Protein AF-A0A6I6CBQ5-F1 (afdb_monomer_lite)

Structure (mmCIF, N/CA/C/O backbone):
data_AF-A0A6I6CBQ5-F1
#
_entry.id   AF-A0A6I6CBQ5-F1
#
loop_
_atom_site.group_PDB
_atom_site.id
_atom_site.type_symbol
_atom_site.label_atom_id
_atom_site.label_alt_id
_atom_site.label_comp_id
_atom_site.label_asym_id
_atom_site.label_entity_id
_atom_site.label_seq_id
_atom_site.pdbx_PDB_ins_code
_atom_site.Cartn_x
_atom_site.Cartn_y
_atom_site.Cartn_z
_atom_site.occupancy
_atom_site.B_iso_or_equiv
_atom_site.auth_seq_id
_atom_site.auth_comp_id
_atom_site.auth_asym_id
_atom_site.auth_atom_id
_atom_site.pdbx_PDB_model_num
ATOM 1 N N . MET A 1 1 ? -14.931 7.385 -16.892 1.00 77.00 1 MET A N 1
ATOM 2 C CA . MET A 1 1 ? -13.743 6.821 -17.567 1.00 77.00 1 MET A CA 1
ATOM 3 C C . MET A 1 1 ? -12.647 6.549 -16.538 1.00 77.00 1 MET A C 1
ATOM 5 O O . MET A 1 1 ? -12.157 5.438 -16.445 1.00 77.00 1 MET A O 1
ATOM 9 N N . GLU A 1 2 ? -12.369 7.528 -15.683 1.00 88.38 2 GLU A N 1
ATOM 10 C CA . GLU A 1 2 ? -11.412 7.548 -14.569 1.00 88.38 2 GLU A CA 1
ATOM 11 C C . GLU A 1 2 ? -11.604 6.359 -13.620 1.00 88.38 2 GLU A C 1
ATOM 13 O O . GLU A 1 2 ? -10.679 5.587 -13.396 1.00 88.38 2 GLU A O 1
ATOM 18 N N . LYS A 1 3 ? -12.841 6.156 -13.140 1.00 90.94 3 LYS A N 1
ATOM 19 C CA . LYS A 1 3 ? -13.200 5.019 -12.278 1.00 90.94 3 LYS A CA 1
ATOM 20 C C . LYS A 1 3 ? -12.904 3.671 -12.935 1.00 90.94 3 LYS A C 1
ATOM 22 O O . LYS A 1 3 ? -12.464 2.753 -12.264 1.00 90.94 3 LYS A O 1
ATOM 27 N N . GLU A 1 4 ? -13.198 3.526 -14.223 1.00 93.94 4 GLU A N 1
ATOM 28 C CA . GLU A 1 4 ? -13.020 2.248 -14.917 1.00 93.94 4 GLU A CA 1
ATOM 29 C C . GLU A 1 4 ? -11.536 1.908 -15.062 1.00 93.94 4 GLU A C 1
ATOM 31 O O . GLU A 1 4 ? -11.130 0.793 -14.757 1.00 93.94 4 GLU A O 1
ATOM 36 N N . VAL A 1 5 ? -10.733 2.889 -15.476 1.00 94.25 5 VAL A N 1
ATOM 37 C CA . VAL A 1 5 ? -9.287 2.736 -15.661 1.00 94.25 5 VAL A CA 1
ATOM 38 C C . VAL A 1 5 ? -8.594 2.476 -14.323 1.00 94.25 5 VAL A C 1
ATOM 40 O O . VAL A 1 5 ? -7.802 1.547 -14.214 1.00 94.25 5 VAL A O 1
ATOM 43 N N . TRP A 1 6 ? -8.961 3.223 -13.276 1.00 94.81 6 TRP A N 1
ATOM 44 C CA . TRP A 1 6 ? -8.468 2.971 -11.923 1.00 94.81 6 TRP A CA 1
ATOM 45 C C . TRP A 1 6 ? -8.860 1.581 -11.412 1.00 94.81 6 TRP A C 1
ATOM 47 O O . TRP A 1 6 ? -8.022 0.858 -10.888 1.00 94.81 6 TRP A O 1
ATOM 57 N N . ASN A 1 7 ? -10.113 1.164 -11.615 1.00 95.44 7 ASN A N 1
ATOM 58 C CA . ASN A 1 7 ? -10.574 -0.156 -11.188 1.00 95.44 7 ASN A CA 1
ATOM 59 C C . ASN A 1 7 ? -9.868 -1.298 -11.934 1.00 95.44 7 ASN A C 1
ATOM 61 O O . ASN A 1 7 ? -9.643 -2.351 -11.341 1.00 95.44 7 ASN A O 1
ATOM 65 N N . LYS A 1 8 ? -9.527 -1.113 -13.215 1.00 96.62 8 LYS A N 1
ATOM 66 C CA . LYS A 1 8 ? -8.722 -2.076 -13.980 1.00 96.62 8 LYS A CA 1
ATOM 67 C C . LYS A 1 8 ? -7.322 -2.206 -13.386 1.00 96.62 8 LYS A C 1
ATOM 69 O O . LYS A 1 8 ? -6.916 -3.319 -13.071 1.00 96.62 8 LYS A O 1
ATOM 74 N N . LEU A 1 9 ? -6.652 -1.079 -13.130 1.00 96.50 9 LEU A N 1
ATOM 75 C CA . LEU A 1 9 ? -5.341 -1.062 -12.477 1.00 96.50 9 LEU A CA 1
ATOM 76 C C . LEU A 1 9 ? -5.382 -1.683 -11.070 1.00 96.50 9 LEU A C 1
ATOM 78 O O . LEU A 1 9 ? -4.506 -2.458 -10.698 1.00 96.50 9 LEU A O 1
ATOM 82 N N . LEU A 1 10 ? -6.419 -1.392 -10.286 1.00 97.00 10 LEU A N 1
ATOM 83 C CA . LEU A 1 10 ? -6.629 -1.999 -8.973 1.00 97.00 10 LEU A CA 1
ATOM 84 C C . LEU A 1 10 ? -6.846 -3.518 -9.069 1.00 97.00 10 LEU A C 1
ATOM 86 O O . LEU A 1 10 ? -6.340 -4.271 -8.237 1.00 97.00 10 LEU A O 1
ATOM 90 N N . LYS A 1 11 ? -7.601 -3.991 -10.067 1.00 96.44 11 LYS A N 1
ATOM 91 C CA . LYS A 1 11 ? -7.838 -5.424 -10.275 1.00 96.44 11 LYS A CA 1
ATOM 92 C C . LYS A 1 11 ? -6.534 -6.150 -10.599 1.00 96.44 11 LYS A C 1
ATOM 94 O O . LYS A 1 11 ? -6.225 -7.125 -9.920 1.00 96.44 11 LYS A O 1
ATOM 99 N N . SER A 1 12 ? -5.757 -5.645 -11.554 1.00 95.25 12 SER A N 1
ATOM 100 C CA . SER A 1 12 ? -4.467 -6.240 -11.916 1.00 95.25 12 SER A CA 1
ATOM 101 C C . SER A 1 12 ? -3.440 -6.137 -10.780 1.00 95.25 12 SER A C 1
ATOM 103 O O . SER A 1 12 ? -2.692 -7.083 -10.550 1.00 95.25 12 SER A O 1
ATOM 105 N N . SER A 1 13 ? -3.473 -5.065 -9.975 1.00 95.69 13 SER A N 1
ATOM 106 C CA . SER A 1 13 ? -2.671 -4.956 -8.740 1.00 95.69 13 SER A CA 1
ATOM 107 C C . SER A 1 13 ? -2.981 -6.090 -7.758 1.00 95.69 13 SER A C 1
ATOM 109 O O . SER A 1 13 ? -2.078 -6.747 -7.243 1.00 95.69 13 SER A O 1
ATOM 111 N N . ASN A 1 14 ? -4.267 -6.355 -7.513 1.00 94.06 14 ASN A N 1
ATOM 112 C CA . ASN A 1 14 ? -4.697 -7.428 -6.618 1.00 94.06 14 ASN A CA 1
ATOM 113 C C . ASN A 1 14 ? -4.337 -8.820 -7.158 1.00 94.06 14 ASN A C 1
ATOM 115 O O . ASN A 1 14 ? -4.020 -9.717 -6.375 1.00 94.06 14 ASN A O 1
ATOM 119 N N . GLU A 1 15 ? -4.408 -9.016 -8.475 1.00 92.06 15 GLU A N 1
ATOM 120 C CA . GLU A 1 15 ? -4.001 -10.265 -9.125 1.00 92.06 15 GLU A CA 1
ATOM 121 C C . GLU A 1 15 ? -2.490 -10.489 -8.995 1.00 92.06 15 GLU A C 1
ATOM 123 O O . GLU A 1 15 ? -2.085 -11.581 -8.596 1.00 92.06 15 GLU A O 1
ATOM 128 N N . LEU A 1 16 ? -1.671 -9.448 -9.194 1.00 90.88 16 LEU A N 1
ATOM 129 C CA . LEU A 1 16 ? -0.220 -9.483 -8.971 1.00 90.88 16 LEU A CA 1
ATOM 130 C C . LEU A 1 16 ? 0.136 -9.891 -7.549 1.00 90.88 16 LEU A C 1
ATOM 132 O O . LEU A 1 16 ? 0.974 -10.766 -7.348 1.00 90.88 16 LEU A O 1
ATOM 136 N N . ILE A 1 17 ? -0.540 -9.321 -6.557 1.00 91.12 17 ILE A N 1
ATOM 137 C CA . ILE A 1 17 ? -0.260 -9.626 -5.152 1.00 91.12 17 ILE A CA 1
ATOM 138 C C . ILE A 1 17 ? -0.621 -11.065 -4.800 1.00 91.12 17 ILE A C 1
ATOM 140 O O . ILE A 1 17 ? 0.106 -11.707 -4.046 1.00 91.12 17 ILE A O 1
ATOM 144 N N . LYS A 1 18 ? -1.733 -11.587 -5.320 1.00 85.94 18 LYS A N 1
ATOM 145 C CA . LYS A 1 18 ? -2.201 -12.940 -4.985 1.00 85.94 18 LYS A CA 1
ATOM 146 C C . LYS A 1 18 ? -1.422 -14.022 -5.723 1.00 85.94 18 LYS A C 1
ATOM 148 O O . LYS A 1 18 ? -1.068 -15.027 -5.113 1.00 85.94 18 LYS A O 1
ATOM 153 N N . ASN A 1 19 ? -1.125 -13.791 -6.999 1.00 82.00 19 ASN A N 1
ATOM 154 C CA . ASN A 1 19 ? -0.580 -14.790 -7.916 1.00 82.00 19 ASN A CA 1
ATOM 155 C C . ASN A 1 19 ? 0.915 -14.592 -8.182 1.00 82.00 19 ASN A C 1
ATOM 157 O O . ASN A 1 19 ? 1.417 -15.002 -9.227 1.00 82.00 19 ASN A O 1
ATOM 161 N N . PHE A 1 20 ? 1.640 -13.965 -7.252 1.00 74.38 20 PHE A N 1
ATOM 162 C CA . PHE A 1 20 ? 3.094 -13.883 -7.324 1.00 74.38 20 PHE A CA 1
ATOM 163 C C . PHE A 1 20 ? 3.721 -15.265 -7.079 1.00 74.38 20 PHE A C 1
ATOM 165 O O . PHE A 1 20 ? 4.198 -15.589 -5.987 1.00 74.38 20 PHE A O 1
ATOM 172 N N . ASP A 1 21 ? 3.674 -16.107 -8.108 1.00 69.44 21 ASP A N 1
ATOM 173 C CA . ASP A 1 21 ? 4.446 -17.331 -8.222 1.00 69.44 21 ASP A CA 1
ATOM 174 C C . ASP A 1 21 ? 5.092 -17.424 -9.608 1.00 69.44 21 ASP A C 1
ATOM 176 O O . ASP A 1 21 ? 4.549 -16.951 -10.610 1.00 69.44 21 ASP A O 1
ATOM 180 N N . LYS A 1 22 ? 6.290 -18.015 -9.668 1.00 60.06 22 LYS A N 1
ATOM 181 C CA . LYS A 1 22 ? 7.194 -17.890 -10.827 1.00 60.06 22 LYS A CA 1
ATOM 182 C C . LYS A 1 22 ? 6.605 -18.455 -12.131 1.00 60.06 22 LYS A C 1
ATOM 184 O O . LYS A 1 22 ? 7.056 -18.063 -13.200 1.00 60.06 22 LYS A O 1
ATOM 189 N N . SER A 1 23 ? 5.610 -19.344 -12.066 1.00 63.41 23 SER A N 1
ATOM 190 C CA . SER A 1 23 ? 5.003 -19.988 -13.241 1.00 63.41 23 SER A CA 1
ATOM 191 C C . SER A 1 23 ? 4.019 -19.108 -14.019 1.00 63.41 23 SER A C 1
ATOM 193 O O . SER A 1 23 ? 3.885 -19.296 -15.224 1.00 63.41 23 SER A O 1
ATOM 195 N N . GLU A 1 24 ? 3.344 -18.153 -13.369 1.00 62.78 24 GLU A N 1
ATOM 196 C CA . GLU A 1 24 ? 2.362 -17.251 -14.011 1.00 62.78 24 GLU A CA 1
ATOM 197 C C . GLU A 1 24 ? 2.787 -15.776 -13.980 1.00 62.78 24 GLU A C 1
ATOM 199 O O . GLU A 1 24 ? 2.118 -14.918 -14.561 1.00 62.78 24 GLU A O 1
ATOM 204 N N . LEU A 1 25 ? 3.935 -15.491 -13.357 1.00 69.94 25 LEU A N 1
ATOM 205 C CA . LEU A 1 25 ? 4.451 -14.147 -13.121 1.00 69.94 25 LEU A CA 1
ATOM 206 C C . LEU A 1 25 ? 4.469 -13.282 -14.386 1.00 69.94 25 LEU A C 1
ATOM 208 O O . LEU A 1 25 ? 4.038 -12.138 -14.337 1.00 69.94 25 LEU A O 1
ATOM 212 N N . ILE A 1 26 ? 4.899 -13.831 -15.526 1.00 74.31 26 ILE A N 1
ATOM 213 C CA . ILE A 1 26 ? 5.011 -13.078 -16.787 1.00 74.31 26 ILE A CA 1
ATOM 214 C C . ILE A 1 26 ? 3.652 -12.516 -17.223 1.00 74.31 26 ILE A C 1
ATOM 216 O O . ILE A 1 26 ? 3.562 -11.347 -17.587 1.00 74.31 26 ILE A O 1
ATOM 220 N N . ASN A 1 27 ? 2.589 -13.324 -17.167 1.00 79.62 27 ASN A N 1
ATOM 221 C CA . ASN A 1 27 ? 1.263 -12.895 -17.616 1.00 79.62 27 ASN A CA 1
ATOM 222 C C . ASN A 1 27 ? 0.654 -11.874 -16.655 1.00 79.62 27 ASN A C 1
ATOM 224 O O . ASN A 1 27 ? 0.085 -10.879 -17.095 1.00 79.62 27 ASN A O 1
ATOM 228 N N . VAL A 1 28 ? 0.806 -12.101 -15.351 1.00 82.06 28 VAL A N 1
ATOM 229 C CA . VAL A 1 28 ? 0.248 -11.220 -14.321 1.00 82.06 28 VAL A CA 1
ATOM 230 C C . VAL A 1 28 ? 0.977 -9.870 -14.289 1.00 82.06 28 VAL A C 1
ATOM 232 O O . VAL A 1 28 ? 0.347 -8.820 -14.188 1.00 82.06 28 VAL A O 1
ATOM 235 N N . VAL A 1 29 ? 2.302 -9.880 -14.446 1.00 82.00 29 VAL A N 1
ATOM 236 C CA . VAL A 1 29 ? 3.122 -8.666 -14.564 1.00 82.00 29 VAL A CA 1
ATOM 237 C C . VAL A 1 29 ? 2.800 -7.906 -15.848 1.00 82.00 29 VAL A C 1
ATOM 239 O O . VAL A 1 29 ? 2.701 -6.681 -15.821 1.00 82.00 29 VAL A O 1
ATOM 242 N N . LYS A 1 30 ? 2.585 -8.616 -16.962 1.00 85.62 30 LYS A N 1
ATOM 243 C CA . LYS A 1 30 ? 2.178 -8.006 -18.230 1.00 85.62 30 LYS A CA 1
ATOM 244 C C . LYS A 1 30 ? 0.814 -7.320 -18.131 1.00 85.62 30 LYS A C 1
ATOM 246 O O . LYS A 1 30 ? 0.685 -6.180 -18.559 1.00 85.62 30 LYS A O 1
ATOM 251 N N . ASP A 1 31 ? -0.190 -7.969 -17.544 1.00 90.38 31 ASP A N 1
ATOM 252 C CA . ASP A 1 31 ? -1.509 -7.344 -17.382 1.00 90.38 31 ASP A CA 1
ATOM 253 C C . ASP A 1 31 ? -1.437 -6.120 -16.454 1.00 90.38 31 ASP A C 1
ATOM 255 O O . ASP A 1 31 ? -2.028 -5.073 -16.729 1.00 90.38 31 ASP A O 1
ATOM 259 N N . PHE A 1 32 ? -0.656 -6.193 -15.372 1.00 92.44 32 PHE A N 1
ATOM 260 C CA . PHE A 1 32 ? -0.422 -5.028 -14.520 1.00 92.44 32 PHE A CA 1
ATOM 261 C C . PHE A 1 32 ? 0.240 -3.873 -15.286 1.00 92.44 32 PHE A C 1
ATOM 263 O O . PHE A 1 32 ? -0.238 -2.740 -15.201 1.00 92.44 32 PHE A O 1
ATOM 270 N N . SER A 1 33 ? 1.289 -4.146 -16.067 1.00 88.62 33 SER A N 1
ATOM 271 C CA . SER A 1 33 ? 2.024 -3.112 -16.801 1.00 88.62 33 SER A CA 1
ATOM 272 C C . SER A 1 33 ? 1.191 -2.458 -17.908 1.00 88.62 33 SER A C 1
ATOM 274 O O . SER A 1 33 ? 1.192 -1.232 -18.023 1.00 88.62 33 SER A O 1
ATOM 276 N N . GLU A 1 34 ? 0.403 -3.230 -18.660 1.00 91.75 34 GLU A N 1
ATOM 277 C CA . GLU A 1 34 ? -0.513 -2.703 -19.681 1.00 91.75 34 GLU A CA 1
ATOM 278 C C . GLU A 1 34 ? -1.591 -1.799 -19.059 1.00 91.75 34 GLU A C 1
ATOM 280 O O . GLU A 1 34 ? -1.864 -0.699 -19.554 1.00 91.75 34 GLU A O 1
ATOM 285 N N . ASN A 1 35 ? -2.166 -2.212 -17.924 1.00 95.50 35 ASN A N 1
ATOM 286 C CA . ASN A 1 35 ? -3.142 -1.399 -17.199 1.00 95.50 35 ASN A CA 1
ATOM 287 C C . ASN A 1 35 ? -2.516 -0.134 -16.588 1.00 95.50 35 ASN A C 1
ATOM 289 O O . ASN A 1 35 ? -3.179 0.903 -16.531 1.00 95.50 35 ASN A O 1
ATOM 293 N N . LEU A 1 36 ? -1.250 -0.191 -16.163 1.00 93.94 36 LEU A N 1
ATOM 294 C CA . LEU A 1 36 ? -0.511 0.957 -15.638 1.00 93.94 36 LEU A CA 1
ATOM 295 C C . LEU A 1 36 ? -0.234 2.003 -16.728 1.00 93.94 36 LEU A C 1
ATOM 297 O O . LEU A 1 36 ? -0.459 3.195 -16.513 1.00 93.94 36 LEU A O 1
ATOM 301 N N . VAL A 1 37 ? 0.181 1.559 -17.917 1.00 91.69 37 VAL A N 1
ATOM 302 C CA . VAL A 1 37 ? 0.355 2.431 -19.088 1.00 91.69 37 VAL A CA 1
ATOM 303 C C . VAL A 1 37 ? -0.973 3.076 -19.480 1.00 91.69 37 VAL A C 1
ATOM 305 O O . VAL A 1 37 ? -1.055 4.299 -19.597 1.00 91.69 37 VAL A O 1
ATOM 308 N N . SER A 1 38 ? -2.042 2.279 -19.588 1.00 93.12 38 SER A N 1
ATOM 309 C CA . SER A 1 38 ? -3.376 2.803 -19.899 1.00 93.12 38 SER A CA 1
ATOM 310 C C . SER A 1 38 ? -3.858 3.814 -18.852 1.00 93.12 38 SER A C 1
ATOM 312 O O . SER A 1 38 ? -4.475 4.827 -19.193 1.00 93.12 38 SER A O 1
ATOM 314 N N . PHE A 1 39 ? -3.550 3.575 -17.575 1.00 95.06 39 PHE A N 1
ATOM 315 C CA . PHE A 1 39 ? -3.808 4.528 -16.505 1.00 95.06 39 PHE A CA 1
ATOM 316 C C . PHE A 1 39 ? -3.088 5.859 -16.724 1.00 95.06 39 PHE A C 1
ATOM 318 O O . PHE A 1 39 ? -3.756 6.894 -16.703 1.00 95.06 39 PHE A O 1
ATOM 325 N N . SER A 1 40 ? -1.778 5.842 -16.973 1.00 93.06 40 SER A N 1
ATOM 326 C CA . SER A 1 40 ? -0.982 7.061 -17.165 1.00 93.06 40 SER A CA 1
ATOM 327 C C . SER A 1 40 ? -1.468 7.886 -18.358 1.00 93.06 40 SER A C 1
ATOM 329 O O . SER A 1 40 ? -1.721 9.083 -18.216 1.00 93.06 40 SER A O 1
ATOM 331 N N . GLU A 1 41 ? -1.750 7.250 -19.499 1.00 92.12 41 GLU A N 1
ATOM 332 C CA . GLU A 1 41 ? -2.291 7.940 -20.679 1.00 92.12 41 GLU A CA 1
ATOM 333 C C . GLU A 1 41 ? -3.612 8.658 -20.371 1.00 92.12 41 GLU A C 1
ATOM 335 O O . GLU A 1 41 ? -3.822 9.818 -20.734 1.00 92.12 41 GLU A O 1
ATOM 340 N N . LYS A 1 42 ? -4.531 7.979 -19.676 1.00 92.94 42 LYS A N 1
ATOM 341 C CA . LYS A 1 42 ? -5.838 8.553 -19.326 1.00 92.94 42 LYS A CA 1
ATOM 342 C C . LYS A 1 42 ? -5.723 9.617 -18.244 1.00 92.94 42 LYS A C 1
ATOM 344 O O . LYS A 1 42 ? -6.459 10.604 -18.297 1.00 92.94 42 LYS A O 1
ATOM 349 N N . TYR A 1 43 ? -4.818 9.434 -17.289 1.00 92.44 43 TYR A N 1
ATOM 350 C CA . TYR A 1 43 ? -4.523 10.418 -16.259 1.00 92.44 43 TYR A CA 1
ATOM 351 C C . TYR A 1 43 ? -3.965 11.705 -16.870 1.00 92.44 43 TYR A C 1
ATOM 353 O O . TYR A 1 43 ? -4.478 12.785 -16.573 1.00 92.44 43 TYR A O 1
ATOM 361 N N . ALA A 1 44 ? -3.002 11.604 -17.790 1.00 90.69 44 ALA A N 1
ATOM 362 C CA . ALA A 1 44 ? -2.421 12.746 -18.492 1.00 90.69 44 ALA A CA 1
ATOM 363 C C . ALA A 1 44 ? -3.470 13.565 -19.268 1.00 90.69 44 ALA A C 1
ATOM 365 O O . ALA A 1 44 ? -3.404 14.793 -19.280 1.00 90.69 44 ALA A O 1
ATOM 366 N N . LEU A 1 45 ? -4.476 12.904 -19.852 1.00 92.19 45 LEU A N 1
ATOM 367 C CA . LEU A 1 45 ? -5.556 13.562 -20.595 1.00 92.19 45 LEU A CA 1
ATOM 368 C C . LEU A 1 45 ? -6.589 14.280 -19.707 1.00 92.19 45 LEU A C 1
ATOM 370 O O . LEU A 1 45 ? -7.256 15.196 -20.185 1.00 92.19 45 LEU A O 1
ATOM 374 N N . ASN A 1 46 ? -6.773 13.868 -18.444 1.00 91.81 46 ASN A N 1
ATOM 375 C CA . ASN A 1 46 ? -7.799 14.440 -17.561 1.00 91.81 46 ASN A CA 1
ATOM 376 C C . ASN A 1 46 ? -7.432 14.383 -16.064 1.00 91.81 46 ASN A C 1
ATOM 378 O O . ASN A 1 46 ? -8.150 13.788 -15.250 1.00 91.81 46 ASN A O 1
ATOM 382 N N . ARG A 1 47 ? -6.331 15.036 -15.678 1.00 91.75 47 ARG A N 1
ATOM 383 C CA . ARG A 1 47 ? -5.854 15.062 -14.281 1.00 91.75 47 ARG A CA 1
ATOM 384 C C . ARG A 1 47 ? -6.912 15.569 -13.297 1.00 91.75 47 ARG A C 1
ATOM 386 O O . ARG A 1 47 ? -7.138 14.950 -12.259 1.00 91.75 47 ARG A O 1
ATOM 393 N N . ASP A 1 48 ? -7.629 16.636 -13.649 1.00 91.62 48 ASP A N 1
ATOM 394 C CA . ASP A 1 48 ? -8.685 17.219 -12.808 1.00 91.62 48 ASP A CA 1
ATOM 395 C C . ASP A 1 48 ? -9.837 16.243 -12.542 1.00 91.62 48 ASP A C 1
ATOM 397 O O . ASP A 1 48 ? -10.370 16.180 -11.428 1.00 91.62 48 ASP A O 1
ATOM 401 N N . GLY A 1 49 ? -10.232 15.470 -13.558 1.00 92.44 49 GLY A N 1
ATOM 402 C CA . GLY A 1 49 ? -11.233 14.416 -13.415 1.00 92.44 49 GLY A CA 1
ATOM 403 C C . GLY A 1 49 ? -10.788 13.338 -12.431 1.00 92.44 49 GLY A C 1
ATOM 404 O O . GLY A 1 49 ? -11.566 12.948 -11.554 1.00 92.44 49 GLY A O 1
ATOM 405 N N . PHE A 1 50 ? -9.525 12.914 -12.518 1.00 92.00 50 PHE A N 1
ATOM 406 C CA . PHE A 1 50 ? -8.941 11.955 -11.581 1.00 92.00 50 PHE A CA 1
ATOM 407 C C . PHE A 1 50 ? -8.878 12.509 -10.157 1.00 92.00 50 PHE A C 1
ATOM 409 O O . PHE A 1 50 ? -9.362 11.847 -9.242 1.00 92.00 50 PHE A O 1
ATOM 416 N N . TYR A 1 51 ? -8.398 13.737 -9.946 1.00 91.12 51 TYR A N 1
ATOM 417 C CA . TYR A 1 51 ? -8.373 14.334 -8.607 1.00 91.12 51 TYR A CA 1
ATOM 418 C C . TYR A 1 51 ? -9.770 14.440 -7.987 1.00 91.12 51 TYR A C 1
ATOM 420 O O . TYR A 1 51 ? -9.950 14.118 -6.811 1.00 91.12 51 TYR A O 1
ATOM 428 N N . LYS A 1 52 ? -10.791 14.814 -8.770 1.00 94.38 52 LYS A N 1
ATOM 429 C CA . LYS A 1 52 ? -12.189 14.828 -8.302 1.00 94.38 52 LYS A CA 1
ATOM 430 C C . LYS A 1 52 ? -12.678 13.432 -7.922 1.00 94.38 52 LYS A C 1
ATOM 432 O O . LYS A 1 52 ? -13.301 13.268 -6.871 1.00 94.38 52 LYS A O 1
ATOM 437 N N . TYR A 1 53 ? -12.404 12.433 -8.759 1.00 94.19 53 TYR A N 1
ATOM 438 C CA . TYR A 1 53 ? -12.759 11.042 -8.486 1.00 94.19 53 TYR A CA 1
ATOM 439 C C . TYR A 1 53 ? -12.095 10.530 -7.198 1.00 94.19 53 TYR A C 1
ATOM 441 O O . TYR A 1 53 ? -12.763 9.923 -6.359 1.00 94.19 53 TYR A O 1
ATOM 449 N N . ILE A 1 54 ? -10.817 10.834 -7.000 1.00 93.25 54 ILE A N 1
ATOM 450 C CA . ILE A 1 54 ? -10.015 10.352 -5.874 1.00 93.25 54 ILE A CA 1
ATOM 451 C C . ILE A 1 54 ? -10.376 11.055 -4.580 1.00 93.25 54 ILE A C 1
ATOM 453 O O . ILE A 1 54 ? -10.590 10.386 -3.575 1.00 93.25 54 ILE A O 1
ATOM 457 N N . ASN A 1 55 ? -10.582 12.370 -4.614 1.00 93.94 55 ASN A N 1
ATOM 458 C CA . ASN A 1 55 ? -11.108 13.109 -3.471 1.00 93.94 55 ASN A CA 1
ATOM 459 C C . ASN A 1 55 ? -12.468 12.563 -3.014 1.00 93.94 55 ASN A C 1
ATOM 461 O O . ASN A 1 55 ? -12.737 12.456 -1.819 1.00 93.94 55 ASN A O 1
ATOM 465 N N . LYS A 1 56 ? -13.326 12.161 -3.959 1.00 94.19 56 LYS A N 1
ATOM 466 C CA . LYS A 1 56 ? -14.609 11.535 -3.627 1.00 94.19 56 LYS A CA 1
ATOM 467 C C . LYS A 1 56 ? -14.444 10.118 -3.062 1.00 94.19 56 LYS A C 1
ATOM 469 O O . LYS A 1 56 ? -15.181 9.752 -2.152 1.00 94.19 56 LYS A O 1
ATOM 474 N N . THR A 1 57 ? -13.525 9.326 -3.612 1.00 94.50 57 THR A N 1
ATOM 475 C CA . THR A 1 57 ? -13.416 7.883 -3.333 1.00 94.50 57 THR A CA 1
ATOM 476 C C . THR A 1 57 ? -12.554 7.574 -2.113 1.00 94.50 57 THR A C 1
ATOM 478 O O . THR A 1 57 ? -12.929 6.709 -1.330 1.00 94.50 57 THR A O 1
ATOM 481 N N . TYR A 1 58 ? -11.450 8.300 -1.932 1.00 95.62 58 TYR A N 1
ATOM 482 C CA . TYR A 1 58 ? -10.407 8.069 -0.927 1.00 95.62 58 TYR A CA 1
ATOM 483 C C . TYR A 1 58 ? -10.253 9.270 0.015 1.00 95.62 58 TYR A C 1
ATOM 485 O O . TYR A 1 58 ? -9.157 9.606 0.446 1.00 95.62 58 TYR A O 1
ATOM 493 N N . LYS A 1 59 ? -11.359 9.953 0.344 1.00 93.06 59 LYS A N 1
ATOM 494 C CA . LYS A 1 59 ? -11.350 11.208 1.122 1.00 93.06 59 LYS A CA 1
ATOM 495 C C . LYS A 1 59 ? -10.543 11.123 2.427 1.00 93.06 59 LYS A C 1
ATOM 497 O O . LYS A 1 59 ? -9.899 12.094 2.807 1.00 93.06 59 LYS A O 1
ATOM 502 N N . LYS A 1 60 ? -10.613 9.982 3.123 1.00 93.19 60 LYS A N 1
ATOM 503 C CA . LYS A 1 60 ? -9.957 9.755 4.423 1.00 93.19 60 LYS A CA 1
ATOM 504 C C . LYS A 1 60 ? -8.445 9.528 4.314 1.00 93.19 60 LYS A C 1
ATOM 506 O O . LYS A 1 60 ? -7.751 9.685 5.301 1.00 93.19 60 LYS A O 1
ATOM 511 N N . THR A 1 61 ? -7.957 9.176 3.130 1.00 94.69 61 THR A N 1
ATOM 512 C CA . THR A 1 61 ? -6.553 8.855 2.828 1.00 94.69 61 THR A CA 1
ATOM 513 C C . THR A 1 61 ? -6.084 9.637 1.596 1.00 94.69 61 THR A C 1
ATOM 515 O O . THR A 1 61 ? -5.291 9.158 0.785 1.00 94.69 61 THR A O 1
ATOM 518 N N . LEU A 1 62 ? -6.622 10.851 1.408 1.00 94.62 62 LEU A N 1
ATOM 519 C CA . LEU A 1 62 ? -6.504 11.609 0.160 1.00 94.62 62 LEU A CA 1
ATOM 520 C C . LEU A 1 62 ? -5.050 11.912 -0.205 1.00 94.62 62 LEU A C 1
ATOM 522 O O . LEU A 1 62 ? -4.671 11.781 -1.367 1.00 94.62 62 LEU A O 1
ATOM 526 N N . LEU A 1 63 ? -4.240 12.310 0.777 1.00 94.44 63 LEU A N 1
ATOM 527 C CA . LEU A 1 63 ? -2.835 12.637 0.550 1.00 94.44 63 LEU A CA 1
ATOM 528 C C . LEU A 1 63 ? -2.072 11.413 0.028 1.00 94.44 63 LEU A C 1
ATOM 530 O O . LEU A 1 63 ? -1.354 11.502 -0.966 1.00 94.44 63 LEU A O 1
ATOM 534 N N . GLN A 1 64 ? -2.286 10.256 0.654 1.00 96.69 64 GLN A N 1
ATOM 535 C CA . GLN A 1 64 ? -1.672 8.999 0.245 1.00 96.69 64 GLN A CA 1
ATOM 536 C C . GLN A 1 64 ? -2.182 8.555 -1.131 1.00 96.69 64 GLN A C 1
ATOM 538 O O . GLN A 1 64 ? -1.389 8.131 -1.966 1.00 96.69 64 GLN A O 1
ATOM 543 N N . ALA A 1 65 ? -3.477 8.721 -1.413 1.00 96.44 65 ALA A N 1
ATOM 544 C CA . ALA A 1 65 ? -4.052 8.402 -2.717 1.00 96.44 65 ALA A CA 1
ATOM 545 C C . ALA A 1 65 ? -3.461 9.263 -3.849 1.00 96.44 65 ALA A C 1
ATOM 547 O O . ALA A 1 65 ? -3.147 8.746 -4.920 1.00 96.44 65 ALA A O 1
ATOM 548 N N . ILE A 1 66 ? -3.254 10.561 -3.606 1.00 94.69 66 ILE A N 1
ATOM 549 C CA . ILE A 1 66 ? -2.595 11.466 -4.560 1.00 94.69 66 ILE A CA 1
ATOM 550 C C . ILE A 1 66 ? -1.140 11.048 -4.794 1.00 94.69 66 ILE A C 1
ATOM 552 O O . ILE A 1 66 ? -0.691 11.033 -5.945 1.00 94.69 66 ILE A O 1
ATOM 556 N N . ASN A 1 67 ? -0.418 10.679 -3.732 1.00 94.75 67 ASN A N 1
ATOM 557 C CA . ASN A 1 67 ? 0.956 10.193 -3.845 1.00 94.75 67 ASN A CA 1
ATOM 558 C C . ASN A 1 67 ? 1.022 8.922 -4.694 1.00 94.75 67 ASN A C 1
ATOM 560 O O . ASN A 1 67 ? 1.805 8.875 -5.634 1.00 94.75 67 ASN A O 1
ATOM 564 N N . ILE A 1 68 ? 0.150 7.942 -4.436 1.00 96.62 68 ILE A N 1
ATOM 565 C CA . ILE A 1 68 ? 0.100 6.681 -5.192 1.00 96.62 68 ILE A CA 1
ATOM 566 C C . ILE A 1 68 ? -0.178 6.929 -6.671 1.00 96.62 68 ILE A C 1
ATOM 568 O O . ILE A 1 68 ? 0.469 6.329 -7.519 1.00 96.62 68 ILE A O 1
ATOM 572 N N . ILE A 1 69 ? -1.102 7.829 -6.999 1.00 94.19 69 ILE A N 1
ATOM 573 C CA . ILE A 1 69 ? -1.418 8.169 -8.394 1.00 94.19 69 ILE A CA 1
ATOM 574 C C . ILE A 1 69 ? -0.249 8.832 -9.097 1.00 94.19 69 ILE A C 1
ATOM 576 O O . ILE A 1 69 ? 0.064 8.487 -10.233 1.00 94.19 69 ILE A O 1
ATOM 580 N N . SER A 1 70 ? 0.402 9.767 -8.413 1.00 92.06 70 SER A N 1
ATOM 581 C CA . SER A 1 70 ? 1.565 10.461 -8.960 1.00 92.06 70 SER A CA 1
ATOM 582 C C . SER A 1 70 ? 2.731 9.489 -9.156 1.00 92.06 70 SER A C 1
ATOM 584 O O . SER A 1 70 ? 3.415 9.546 -10.176 1.00 92.06 70 SER A O 1
ATOM 586 N N . SER A 1 71 ? 2.922 8.550 -8.224 1.00 93.62 71 SER A N 1
ATOM 587 C CA . SER A 1 71 ? 3.879 7.454 -8.372 1.00 93.62 71 SER A CA 1
ATOM 588 C C . SER A 1 71 ? 3.495 6.514 -9.513 1.00 93.62 71 SER A C 1
ATOM 590 O O . SER A 1 71 ? 4.367 6.171 -10.296 1.00 93.62 71 SER A O 1
ATOM 592 N N . ALA A 1 72 ? 2.223 6.143 -9.672 1.00 92.62 72 ALA A N 1
ATOM 593 C CA . ALA A 1 72 ? 1.770 5.290 -10.769 1.00 92.62 72 ALA A CA 1
ATOM 594 C C . ALA A 1 72 ? 2.045 5.926 -12.142 1.00 92.62 72 ALA A C 1
ATOM 596 O O . ALA A 1 72 ? 2.589 5.262 -13.021 1.00 92.62 72 ALA A O 1
ATOM 597 N N . ASP A 1 73 ? 1.749 7.219 -12.299 1.00 91.75 73 ASP A N 1
ATOM 598 C CA . ASP A 1 73 ? 2.083 7.978 -13.511 1.00 91.75 73 ASP A CA 1
ATOM 599 C C . ASP A 1 73 ? 3.601 8.001 -13.754 1.00 91.75 73 ASP A C 1
ATOM 601 O O . ASP A 1 73 ? 4.070 7.686 -14.843 1.00 91.75 73 ASP A O 1
ATOM 605 N N . SER A 1 74 ? 4.387 8.287 -12.711 1.00 89.62 74 SER A N 1
ATOM 606 C CA . SER A 1 74 ? 5.853 8.357 -12.808 1.00 89.62 74 SER A CA 1
ATOM 607 C C . SER A 1 74 ? 6.477 7.012 -13.184 1.00 89.62 74 SER A C 1
ATOM 609 O O . SER A 1 74 ? 7.355 6.962 -14.041 1.00 89.62 74 SER A O 1
ATOM 611 N N . VAL A 1 75 ? 6.009 5.919 -12.574 1.00 88.38 75 VAL A N 1
ATOM 612 C CA . VAL A 1 75 ? 6.450 4.559 -12.905 1.00 88.38 75 VAL A CA 1
ATOM 613 C C . VAL A 1 75 ? 6.102 4.240 -14.356 1.00 88.38 75 VAL A C 1
ATOM 615 O O . VAL A 1 75 ? 6.976 3.795 -15.089 1.00 88.38 75 VAL A O 1
ATOM 618 N N . ALA A 1 76 ? 4.878 4.521 -14.811 1.00 87.44 76 ALA A N 1
ATOM 619 C CA . ALA A 1 76 ? 4.487 4.276 -16.199 1.00 87.44 76 ALA A CA 1
ATOM 620 C C . ALA A 1 76 ? 5.390 5.014 -17.203 1.00 87.44 76 ALA A C 1
ATOM 622 O O . ALA A 1 76 ? 5.848 4.416 -18.173 1.00 87.44 76 ALA A O 1
ATOM 623 N N . VAL A 1 77 ? 5.676 6.295 -16.948 1.00 83.38 77 VAL A N 1
ATOM 624 C CA . VAL A 1 77 ? 6.493 7.137 -17.833 1.00 83.38 77 VAL A CA 1
ATOM 625 C C . VAL A 1 77 ? 7.941 6.658 -17.890 1.00 83.38 77 VAL A C 1
ATOM 627 O O . VAL A 1 77 ? 8.480 6.498 -18.980 1.00 83.38 77 VAL A O 1
ATOM 630 N N . ILE A 1 78 ? 8.576 6.386 -16.746 1.00 76.88 78 ILE A N 1
ATOM 631 C CA . ILE A 1 78 ? 9.984 5.942 -16.716 1.00 76.88 78 ILE A CA 1
ATOM 632 C C . ILE A 1 78 ? 10.155 4.634 -17.489 1.00 76.88 78 ILE A C 1
ATOM 634 O O . ILE A 1 78 ? 11.122 4.447 -18.220 1.00 76.88 78 ILE A O 1
ATOM 638 N N . MET A 1 79 ? 9.169 3.751 -17.394 1.00 70.88 79 MET A N 1
ATOM 639 C CA . MET A 1 79 ? 9.201 2.465 -18.078 1.00 70.88 79 MET A CA 1
ATOM 640 C C . MET A 1 79 ? 8.998 2.547 -19.586 1.00 70.88 79 MET A C 1
ATOM 642 O O . MET A 1 79 ? 9.413 1.645 -20.307 1.00 70.88 79 MET A O 1
ATOM 646 N N . GLN A 1 80 ? 8.386 3.625 -20.069 1.00 68.38 80 GLN A N 1
ATOM 647 C CA . GLN A 1 80 ? 8.307 3.910 -21.498 1.00 68.38 80 GLN A CA 1
ATOM 648 C C . GLN A 1 80 ? 9.598 4.540 -22.042 1.00 68.38 80 GLN A C 1
ATOM 650 O O . GLN A 1 80 ? 9.840 4.453 -23.243 1.00 68.38 80 GLN A O 1
ATOM 655 N N . LEU A 1 81 ? 10.414 5.174 -21.189 1.00 59.78 81 LEU A N 1
ATOM 656 C CA . LEU A 1 81 ? 11.593 5.948 -21.600 1.00 59.78 81 LEU A CA 1
ATOM 657 C C . LEU A 1 81 ? 12.888 5.127 -21.710 1.00 59.78 81 LEU A C 1
ATOM 659 O O . LEU A 1 81 ? 13.785 5.553 -22.421 1.00 59.78 81 LEU A O 1
ATOM 663 N N . ASN A 1 82 ? 12.951 3.967 -21.054 1.00 56.00 82 ASN A N 1
ATOM 664 C CA . ASN A 1 82 ? 13.877 2.835 -21.223 1.00 56.00 82 ASN A CA 1
ATOM 665 C C . ASN A 1 82 ? 15.343 3.061 -21.683 1.00 56.00 82 ASN A C 1
ATOM 667 O O . ASN A 1 82 ? 15.913 2.139 -22.261 1.00 56.00 82 ASN A O 1
ATOM 671 N N . GLU A 1 83 ? 15.992 4.204 -21.428 1.00 51.59 83 GLU A N 1
ATOM 672 C CA . GLU A 1 83 ? 17.384 4.447 -21.848 1.00 51.59 83 GLU A CA 1
ATOM 673 C C . GLU A 1 83 ? 18.126 5.450 -20.927 1.00 51.59 83 GLU A C 1
ATOM 675 O O . GLU A 1 83 ? 18.337 6.610 -21.283 1.00 51.59 83 GLU A O 1
ATOM 680 N N . GLY A 1 84 ? 18.622 5.010 -19.757 1.00 53.50 84 GLY A N 1
ATOM 681 C CA . GLY A 1 84 ? 19.642 5.785 -19.030 1.00 53.50 84 GLY A CA 1
ATOM 682 C C . GLY A 1 84 ? 19.946 5.398 -17.577 1.00 53.50 84 GLY A C 1
ATOM 683 O O . GLY A 1 84 ? 19.085 4.990 -16.810 1.00 53.50 84 GLY A O 1
ATOM 684 N N . VAL A 1 85 ? 21.196 5.626 -17.143 1.00 54.53 85 VAL A N 1
ATOM 685 C CA . VAL A 1 85 ? 21.634 5.451 -15.737 1.00 54.53 85 VAL A CA 1
ATOM 686 C C . VAL A 1 85 ? 20.910 6.412 -14.770 1.00 54.53 85 VAL A C 1
ATOM 688 O O . VAL A 1 85 ? 20.721 6.092 -13.597 1.00 54.53 85 VAL A O 1
ATOM 691 N N . ASN A 1 86 ? 20.468 7.580 -15.256 1.00 57.00 86 ASN A N 1
ATOM 692 C CA . ASN A 1 86 ? 19.717 8.563 -14.463 1.00 57.00 86 ASN A CA 1
ATOM 693 C C . ASN A 1 86 ? 18.311 8.076 -14.076 1.00 57.00 86 ASN A C 1
ATOM 695 O O . ASN A 1 86 ? 17.803 8.488 -13.031 1.00 57.00 86 ASN A O 1
ATOM 699 N N . ASP A 1 87 ? 17.713 7.174 -14.858 1.00 67.38 87 ASP A N 1
ATOM 700 C CA . ASP A 1 87 ? 16.371 6.651 -14.593 1.00 67.38 87 ASP A CA 1
ATOM 701 C C . ASP A 1 87 ? 16.345 5.838 -13.295 1.00 67.38 87 ASP A C 1
ATOM 703 O O . ASP A 1 87 ? 15.389 5.908 -12.525 1.00 67.38 87 ASP A O 1
ATOM 707 N N . TYR A 1 88 ? 17.448 5.169 -12.954 1.00 72.00 88 TYR A N 1
ATOM 708 C CA . TYR A 1 88 ? 17.520 4.346 -11.751 1.00 72.00 88 TYR A CA 1
ATOM 709 C C . TYR A 1 88 ? 17.509 5.136 -10.441 1.00 72.00 88 TYR A C 1
ATOM 711 O O . TYR A 1 88 ? 16.894 4.676 -9.482 1.00 72.00 88 TYR A O 1
ATOM 719 N N . ILE A 1 89 ? 18.104 6.336 -10.368 1.00 74.75 89 ILE A N 1
ATOM 720 C CA . ILE A 1 89 ? 17.968 7.181 -9.162 1.00 74.75 89 ILE A CA 1
ATOM 721 C C . ILE A 1 89 ? 16.494 7.529 -8.938 1.00 74.75 89 ILE A C 1
ATOM 723 O O . ILE A 1 89 ? 16.007 7.528 -7.805 1.00 74.75 89 ILE A O 1
ATOM 727 N N . ILE A 1 90 ? 15.776 7.822 -10.023 1.00 78.12 90 ILE A N 1
ATOM 728 C CA . ILE A 1 90 ? 14.352 8.135 -9.962 1.00 78.12 90 ILE A CA 1
ATOM 729 C C . ILE A 1 90 ? 13.577 6.897 -9.492 1.00 78.12 90 ILE A C 1
ATOM 731 O O . ILE A 1 90 ? 12.764 7.018 -8.577 1.00 78.12 90 ILE A O 1
ATOM 735 N N . LEU A 1 91 ? 13.887 5.706 -10.017 1.00 80.69 91 LEU A N 1
ATOM 736 C CA . LEU A 1 91 ? 13.292 4.438 -9.572 1.00 80.69 91 LEU A CA 1
ATOM 737 C C . LEU A 1 91 ? 13.536 4.172 -8.075 1.00 80.69 91 LEU A C 1
ATOM 739 O O . LEU A 1 91 ? 12.600 3.814 -7.363 1.00 80.69 91 LEU A O 1
ATOM 743 N N . ILE A 1 92 ? 14.750 4.409 -7.562 1.00 80.75 92 ILE A N 1
ATOM 744 C CA . ILE A 1 92 ? 15.073 4.271 -6.127 1.00 80.75 92 ILE A CA 1
ATOM 745 C C . ILE A 1 92 ? 14.247 5.241 -5.283 1.00 80.75 92 ILE A C 1
ATOM 747 O O . ILE A 1 92 ? 13.705 4.862 -4.242 1.00 80.75 92 ILE A O 1
ATOM 751 N N . ASN A 1 93 ? 14.157 6.501 -5.709 1.00 83.88 93 ASN A N 1
ATOM 752 C CA . ASN A 1 93 ? 13.397 7.515 -4.987 1.00 83.88 93 ASN A CA 1
ATOM 753 C C . ASN A 1 93 ? 11.900 7.193 -4.984 1.00 83.88 93 ASN A C 1
ATOM 755 O O . ASN A 1 93 ? 11.260 7.324 -3.941 1.00 83.88 93 ASN A O 1
ATOM 759 N N . LEU A 1 94 ? 11.358 6.705 -6.103 1.00 88.81 94 LEU A N 1
ATOM 760 C CA . LEU A 1 94 ? 9.978 6.227 -6.186 1.00 88.81 94 LEU A CA 1
ATOM 761 C C . LEU A 1 94 ? 9.748 5.016 -5.284 1.00 88.81 94 LEU A C 1
ATOM 763 O O . LEU A 1 94 ? 8.762 4.984 -4.552 1.00 88.81 94 LEU A O 1
ATOM 767 N N . PHE A 1 95 ? 10.674 4.058 -5.271 1.00 89.56 95 PHE A N 1
ATOM 768 C CA . PHE A 1 95 ? 10.608 2.907 -4.378 1.00 89.56 95 PHE A CA 1
ATOM 769 C C . PHE A 1 95 ? 10.600 3.346 -2.905 1.00 89.56 95 PHE A C 1
ATOM 771 O O . PHE A 1 95 ? 9.729 2.938 -2.136 1.00 89.56 95 PHE A O 1
ATOM 778 N N . ARG A 1 96 ? 11.506 4.255 -2.514 1.00 89.19 96 ARG A N 1
ATOM 779 C CA . ARG A 1 96 ? 11.552 4.837 -1.162 1.00 89.19 96 ARG A CA 1
ATOM 780 C C . ARG A 1 96 ? 10.245 5.539 -0.809 1.00 89.19 96 ARG A C 1
ATOM 782 O O . ARG A 1 96 ? 9.708 5.344 0.279 1.00 89.19 96 ARG A O 1
ATOM 789 N N . GLN A 1 97 ? 9.735 6.356 -1.725 1.00 92.12 97 GLN A N 1
ATOM 790 C CA . GLN A 1 97 ? 8.490 7.090 -1.540 1.00 92.12 97 GLN A CA 1
ATOM 791 C C . GLN A 1 97 ? 7.307 6.138 -1.350 1.00 92.12 97 GLN A C 1
ATOM 793 O O . GLN A 1 97 ? 6.466 6.383 -0.485 1.00 92.12 97 GLN A O 1
ATOM 798 N N . LEU A 1 98 ? 7.243 5.046 -2.114 1.00 94.94 98 LEU A N 1
ATOM 799 C CA . LEU A 1 98 ? 6.193 4.041 -1.986 1.00 94.94 98 LEU A CA 1
ATOM 800 C C . LEU A 1 98 ? 6.294 3.287 -0.652 1.00 94.94 98 LEU A C 1
ATOM 802 O O . LEU A 1 98 ? 5.266 3.123 0.001 1.00 94.94 98 LEU A O 1
ATOM 806 N N . MET A 1 99 ? 7.500 2.949 -0.175 1.00 93.50 99 MET A N 1
ATOM 807 C CA . MET A 1 99 ? 7.699 2.374 1.170 1.00 93.50 99 MET A CA 1
ATOM 808 C C . MET A 1 99 ? 7.156 3.304 2.262 1.00 93.50 99 MET A C 1
ATOM 810 O O . MET A 1 99 ? 6.322 2.902 3.071 1.00 93.50 99 MET A O 1
ATOM 814 N N . VAL A 1 100 ? 7.547 4.582 2.227 1.00 93.62 100 VAL A N 1
ATOM 815 C CA . VAL A 1 100 ? 7.048 5.600 3.168 1.00 93.62 100 VAL A CA 1
ATOM 816 C C . VAL A 1 100 ? 5.532 5.780 3.045 1.00 93.62 100 VAL A C 1
ATOM 818 O O . VAL A 1 100 ? 4.844 6.007 4.038 1.00 93.62 100 VAL A O 1
ATOM 821 N N . THR A 1 101 ? 4.983 5.655 1.836 1.00 96.38 101 THR A N 1
ATOM 822 C CA . THR A 1 101 ? 3.539 5.768 1.600 1.00 96.38 101 THR A CA 1
ATOM 823 C C . THR A 1 101 ? 2.766 4.611 2.237 1.00 96.38 101 THR A C 1
ATOM 825 O O . THR A 1 101 ? 1.684 4.849 2.772 1.00 96.38 101 THR A O 1
ATOM 828 N N . LEU A 1 102 ? 3.311 3.389 2.260 1.00 97.06 102 LEU A N 1
ATOM 829 C CA . LEU A 1 102 ? 2.698 2.257 2.967 1.00 97.06 102 LEU A CA 1
ATOM 830 C C . LEU A 1 102 ? 2.637 2.492 4.482 1.00 97.06 102 LEU A C 1
ATOM 832 O O . LEU A 1 102 ? 1.592 2.272 5.101 1.00 97.06 102 LEU A O 1
ATOM 836 N N . ASP A 1 103 ? 3.724 2.989 5.072 1.00 96.38 103 ASP A N 1
ATOM 837 C CA . ASP A 1 103 ? 3.753 3.343 6.495 1.00 96.38 103 ASP A CA 1
ATOM 838 C C . ASP A 1 103 ? 2.796 4.502 6.799 1.00 96.38 103 ASP A C 1
ATOM 840 O O . ASP A 1 103 ? 2.032 4.447 7.764 1.00 96.38 103 ASP A O 1
ATOM 844 N N . SER A 1 104 ? 2.754 5.514 5.926 1.00 96.94 104 SER A N 1
ATOM 845 C CA . SER A 1 104 ? 1.817 6.633 6.038 1.00 96.94 104 SER A CA 1
ATOM 846 C C . SER A 1 104 ? 0.358 6.179 5.954 1.00 96.94 104 SER A C 1
ATOM 848 O O . SER A 1 104 ? -0.465 6.660 6.727 1.00 96.94 104 SER A O 1
ATOM 850 N N . LEU A 1 105 ? 0.025 5.226 5.077 1.00 97.44 105 LEU A N 1
ATOM 851 C CA . LEU A 1 105 ? -1.310 4.623 5.007 1.00 97.44 105 LEU A CA 1
ATOM 852 C C . LEU A 1 105 ? -1.670 3.877 6.297 1.00 97.44 105 LEU A C 1
ATOM 854 O O . LEU A 1 105 ? -2.784 4.023 6.795 1.00 97.44 105 LEU A O 1
ATOM 858 N N . SER A 1 106 ? -0.730 3.103 6.852 1.00 96.69 106 SER A N 1
ATOM 859 C CA . SER A 1 106 ? -0.910 2.409 8.136 1.00 96.69 106 SER A CA 1
ATOM 860 C C . SER A 1 106 ? -1.182 3.403 9.272 1.00 96.69 106 SER A C 1
ATOM 862 O O . SER A 1 106 ? -2.123 3.223 10.047 1.00 96.69 106 SER A O 1
ATOM 864 N N . SER A 1 107 ? -0.406 4.488 9.329 1.00 96.81 107 SER A N 1
ATOM 865 C CA . SER A 1 107 ? -0.574 5.574 10.298 1.00 96.81 107 SER A CA 1
ATOM 866 C C . SER A 1 107 ? -1.923 6.283 10.142 1.00 96.81 107 SER A C 1
ATOM 868 O O . SER A 1 107 ? -2.662 6.439 11.116 1.00 96.81 107 SER A O 1
ATOM 870 N N . GLU A 1 108 ? -2.300 6.635 8.911 1.00 96.12 108 GLU A N 1
ATOM 871 C CA . GLU A 1 108 ? -3.568 7.304 8.619 1.00 96.12 108 GLU A CA 1
ATOM 872 C C . GLU A 1 108 ? -4.762 6.428 9.000 1.00 96.12 108 GLU A C 1
ATOM 874 O O . GLU A 1 108 ? -5.712 6.914 9.607 1.00 96.12 108 GLU A O 1
ATOM 879 N N . TYR A 1 109 ? -4.707 5.123 8.728 1.00 96.00 109 TYR A N 1
ATOM 880 C CA . TYR A 1 109 ? -5.744 4.192 9.165 1.00 96.00 109 TYR A CA 1
ATOM 881 C C . TYR A 1 109 ? -5.973 4.267 10.682 1.00 96.00 109 TYR A C 1
ATOM 883 O O . TYR A 1 109 ? -7.123 4.404 11.109 1.00 96.00 109 TYR A O 1
ATOM 891 N N . TRP A 1 110 ? -4.905 4.260 11.490 1.00 95.69 110 TRP A N 1
ATOM 892 C CA . TRP A 1 110 ? -5.021 4.411 12.942 1.00 95.69 110 TRP A CA 1
ATOM 893 C C . TRP A 1 110 ? -5.718 5.714 13.315 1.00 95.69 110 TRP A C 1
ATOM 895 O O . TRP A 1 110 ? -6.672 5.693 14.094 1.00 95.69 110 TRP A O 1
ATOM 905 N N . LEU A 1 111 ? -5.287 6.835 12.736 1.00 94.12 111 LEU A N 1
ATOM 906 C CA . LEU A 1 111 ? -5.881 8.143 13.007 1.00 94.12 111 LEU A CA 1
ATOM 907 C C . LEU A 1 111 ? -7.359 8.194 12.604 1.00 94.12 111 LEU A C 1
ATOM 909 O O . LEU A 1 111 ? -8.181 8.733 13.342 1.00 94.12 111 LEU A O 1
ATOM 913 N N . GLN A 1 112 ? -7.729 7.573 11.485 1.00 93.75 112 GLN A N 1
ATOM 914 C CA . GLN A 1 112 ? -9.106 7.549 10.994 1.00 93.75 112 GLN A CA 1
ATOM 915 C C . GLN A 1 112 ? -10.045 6.688 11.842 1.00 93.75 112 GLN A C 1
ATOM 917 O O . GLN A 1 112 ? -11.260 6.915 11.804 1.00 93.75 112 GLN A O 1
ATOM 922 N N . LEU A 1 113 ? -9.530 5.765 12.662 1.00 92.50 113 LEU A N 1
ATOM 923 C CA . LEU A 1 113 ? -10.367 5.000 13.589 1.00 92.50 113 LEU A CA 1
ATOM 924 C C . LEU A 1 113 ? -11.124 5.900 14.568 1.00 92.50 113 LEU A C 1
ATOM 926 O O . LEU A 1 113 ? -12.255 5.565 14.911 1.00 92.50 113 LEU A O 1
ATOM 930 N N . ILE A 1 114 ? -10.577 7.061 14.956 1.00 88.00 114 ILE A N 1
ATOM 931 C CA . ILE A 1 114 ? -11.278 8.005 15.845 1.00 88.00 114 ILE A CA 1
ATOM 932 C C . ILE A 1 114 ? -12.601 8.490 15.234 1.00 88.00 114 ILE A C 1
ATOM 934 O O . ILE A 1 114 ? -13.608 8.636 15.926 1.00 88.00 114 ILE A O 1
ATOM 938 N N . ASN A 1 115 ? -12.618 8.665 13.909 1.00 83.94 115 ASN A N 1
ATOM 939 C CA . ASN A 1 115 ? -13.782 9.126 13.161 1.00 83.94 115 ASN A CA 1
ATOM 940 C C . ASN A 1 115 ? -14.807 8.004 12.957 1.00 83.94 115 ASN A C 1
ATOM 942 O O . ASN A 1 115 ? -16.005 8.271 12.842 1.00 83.94 115 ASN A O 1
ATOM 946 N N . VAL A 1 116 ? -14.344 6.753 12.880 1.00 83.88 116 VAL A N 1
ATOM 947 C CA . VAL A 1 116 ? -15.189 5.580 12.614 1.00 83.88 116 VAL A CA 1
ATOM 948 C C . VAL A 1 116 ? -15.846 5.069 13.893 1.00 83.88 116 VAL A C 1
ATOM 950 O O . VAL A 1 116 ? -17.052 4.835 13.901 1.00 83.88 116 VAL A O 1
ATOM 953 N N . THR A 1 117 ? -15.091 4.939 14.985 1.00 83.44 117 THR A N 1
ATOM 954 C CA . THR A 1 117 ? -15.621 4.400 16.247 1.00 83.44 117 THR A CA 1
ATOM 955 C C . THR A 1 117 ? -16.458 5.413 17.022 1.00 83.44 117 THR A C 1
ATOM 957 O O . THR A 1 117 ? -17.258 5.011 17.864 1.00 83.44 117 THR A O 1
ATOM 960 N N . LYS A 1 118 ? -16.306 6.719 16.741 1.00 79.25 118 LYS A N 1
ATOM 961 C CA . LYS A 1 118 ? -17.045 7.823 17.387 1.00 79.25 118 LYS A CA 1
ATOM 962 C C . LYS A 1 118 ? -16.985 7.789 18.922 1.00 79.25 118 LYS A C 1
ATOM 964 O O . LYS A 1 118 ? -17.894 8.280 19.589 1.00 79.25 118 LYS A O 1
ATOM 969 N N . THR A 1 119 ? -15.933 7.201 19.487 1.00 78.81 119 THR A N 1
ATOM 970 C CA . THR A 1 119 ? -15.734 7.149 20.937 1.00 78.81 119 THR A CA 1
ATOM 971 C C . THR A 1 119 ? -15.044 8.417 21.432 1.00 78.81 119 THR A C 1
ATOM 973 O O . THR A 1 119 ? -14.141 8.941 20.784 1.00 78.81 119 THR A O 1
ATOM 976 N N . SER A 1 120 ? -15.455 8.901 22.602 1.00 77.06 120 SER A N 1
ATOM 977 C CA . SER A 1 120 ? -14.803 10.003 23.318 1.00 77.06 120 SER A CA 1
ATOM 978 C C . SER A 1 120 ? -13.822 9.508 24.391 1.00 77.06 120 SER A C 1
ATOM 980 O O . SER A 1 120 ? -13.441 10.270 25.278 1.00 77.06 120 SER A O 1
ATOM 982 N N . ASP A 1 121 ? -13.451 8.225 24.356 1.00 86.06 121 ASP A N 1
ATOM 983 C CA . ASP A 1 121 ? -12.540 7.610 25.322 1.00 86.06 121 ASP A CA 1
ATOM 984 C C . ASP A 1 121 ? -11.094 8.111 25.135 1.00 86.06 121 ASP A C 1
ATOM 986 O O . ASP A 1 121 ? -10.444 7.877 24.111 1.00 86.06 121 ASP A O 1
ATOM 990 N N . GLY A 1 122 ? -10.566 8.784 26.161 1.00 88.81 122 GLY A N 1
ATOM 991 C CA . GLY A 1 122 ? -9.194 9.285 26.176 1.00 88.81 122 GLY A CA 1
ATOM 992 C C . GLY A 1 122 ? -8.127 8.184 26.169 1.00 88.81 122 GLY A C 1
ATOM 993 O O . GLY A 1 122 ? -7.025 8.418 25.668 1.00 88.81 122 GLY A O 1
ATOM 994 N N . GLU A 1 123 ? -8.419 6.984 26.682 1.00 92.56 123 GLU A N 1
ATOM 995 C CA . GLU A 1 123 ? -7.510 5.837 26.569 1.00 92.56 123 GLU A CA 1
ATOM 996 C C . GLU A 1 123 ? -7.405 5.355 25.123 1.00 92.56 123 GLU A C 1
ATOM 998 O O . GLU A 1 123 ? -6.306 5.049 24.654 1.00 92.56 123 GLU A O 1
ATOM 1003 N N . PHE A 1 124 ? -8.526 5.341 24.400 1.00 93.75 124 PHE A N 1
ATOM 1004 C CA . PHE A 1 124 ? -8.545 4.977 22.989 1.00 93.75 124 PHE A CA 1
ATOM 1005 C C . PHE A 1 124 ? -7.771 5.979 22.130 1.00 93.75 124 PHE A C 1
ATOM 1007 O O . PHE A 1 124 ? -6.958 5.575 21.300 1.00 93.75 124 PHE A O 1
ATOM 1014 N N . ALA A 1 125 ? -7.956 7.280 22.373 1.00 92.00 125 ALA A N 1
ATOM 1015 C CA . ALA A 1 125 ? -7.217 8.322 21.663 1.00 92.00 125 ALA A CA 1
ATOM 1016 C C . ALA A 1 125 ? -5.697 8.186 21.871 1.00 92.00 125 ALA A C 1
ATOM 1018 O O . ALA A 1 125 ? -4.933 8.209 20.906 1.00 92.00 125 ALA A O 1
ATOM 1019 N N . LYS A 1 126 ? -5.251 7.966 23.118 1.00 93.88 126 LYS A N 1
ATOM 1020 C CA . LYS A 1 126 ? -3.832 7.703 23.426 1.00 93.88 126 LYS A CA 1
ATOM 1021 C C . LYS A 1 126 ? -3.320 6.454 22.717 1.00 93.88 126 LYS A C 1
ATOM 1023 O O . LYS A 1 126 ? -2.214 6.468 22.184 1.00 93.88 126 LYS A O 1
ATOM 1028 N N . TYR A 1 127 ? -4.115 5.386 22.706 1.00 94.75 127 T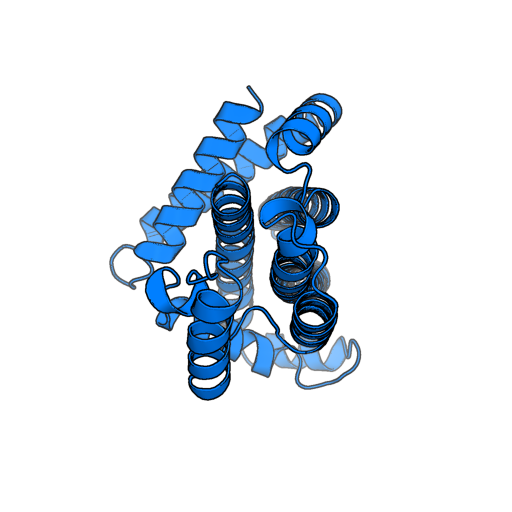YR A N 1
ATOM 1029 C CA . TYR A 1 127 ? -3.760 4.150 22.022 1.00 94.75 127 TYR A CA 1
ATOM 1030 C C . TYR A 1 127 ? -3.559 4.381 20.519 1.00 94.75 127 TYR A C 1
ATOM 1032 O O . TYR A 1 127 ? -2.482 4.073 20.018 1.00 94.75 127 TYR A O 1
ATOM 1040 N N . ILE A 1 128 ? -4.530 4.990 19.827 1.00 95.06 128 ILE A N 1
ATOM 1041 C CA . ILE A 1 128 ? -4.433 5.313 18.395 1.00 95.06 128 ILE A CA 1
ATOM 1042 C C . ILE A 1 128 ? -3.189 6.142 18.090 1.00 95.06 128 ILE A C 1
ATOM 1044 O O . ILE A 1 128 ? -2.443 5.786 17.186 1.00 95.06 128 ILE A O 1
ATOM 1048 N N . ILE A 1 129 ? -2.954 7.227 18.835 1.00 93.88 129 ILE A N 1
ATOM 1049 C CA . ILE A 1 129 ? -1.815 8.124 18.586 1.00 93.88 129 ILE A CA 1
ATOM 1050 C C . ILE A 1 129 ? -0.498 7.358 18.733 1.00 93.88 129 ILE A C 1
ATOM 1052 O O . ILE A 1 129 ? 0.401 7.500 17.906 1.00 93.88 129 ILE A O 1
ATOM 1056 N N . ASN A 1 130 ? -0.389 6.506 19.754 1.00 95.12 130 ASN A N 1
ATOM 1057 C CA . ASN A 1 130 ? 0.794 5.675 19.936 1.00 95.12 130 ASN A CA 1
ATOM 1058 C C . ASN A 1 130 ? 0.982 4.706 18.763 1.00 95.12 130 ASN A C 1
ATOM 1060 O O . ASN A 1 130 ? 2.095 4.595 18.253 1.00 95.12 130 ASN A O 1
ATOM 1064 N N . GLN A 1 131 ? -0.081 4.034 18.307 1.00 95.06 131 GLN A N 1
ATOM 1065 C CA . GLN A 1 131 ? 0.018 3.117 17.170 1.00 95.06 131 G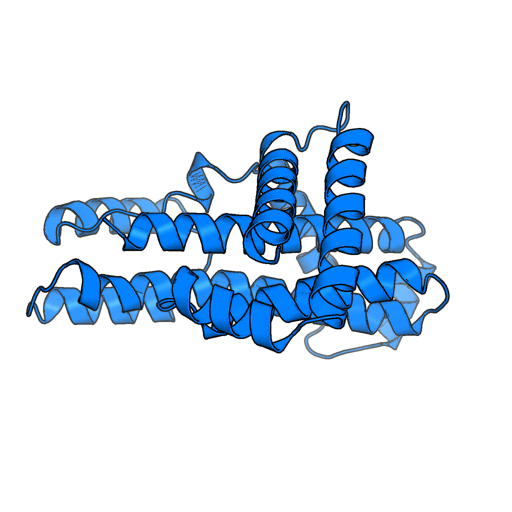LN A CA 1
ATOM 1066 C C . GLN A 1 131 ? 0.361 3.859 15.869 1.00 95.06 131 GLN A C 1
ATOM 1068 O O . GLN A 1 131 ? 1.267 3.435 15.162 1.00 95.06 131 GLN A O 1
ATOM 1073 N N . ALA A 1 132 ? -0.274 5.002 15.597 1.00 94.56 132 ALA A N 1
ATOM 1074 C CA . ALA A 1 132 ? -0.030 5.816 14.405 1.00 94.56 132 ALA A CA 1
ATOM 1075 C C . ALA A 1 132 ? 1.427 6.298 14.292 1.00 94.56 132 ALA A C 1
ATOM 1077 O O . ALA A 1 132 ? 1.940 6.439 13.185 1.00 94.56 132 ALA A O 1
ATOM 1078 N N . ASN A 1 133 ? 2.096 6.532 15.424 1.00 92.38 133 ASN A N 1
ATOM 1079 C CA . ASN A 1 133 ? 3.482 7.005 15.463 1.00 92.38 133 ASN A CA 1
ATOM 1080 C C . ASN A 1 133 ? 4.531 5.884 15.492 1.00 92.38 133 ASN A C 1
ATOM 1082 O O . ASN A 1 133 ? 5.705 6.156 15.257 1.00 92.38 133 ASN A O 1
ATOM 1086 N N . SER A 1 134 ? 4.151 4.655 15.856 1.00 89.81 134 SER A N 1
ATOM 1087 C CA . SER A 1 134 ? 5.116 3.578 16.142 1.00 89.81 134 SER A CA 1
ATOM 1088 C C . SER A 1 134 ? 4.930 2.313 15.312 1.00 89.81 134 SER A C 1
ATOM 1090 O O . SER A 1 134 ? 5.857 1.505 15.233 1.00 89.81 134 SER A O 1
ATOM 1092 N N . LEU A 1 135 ? 3.765 2.119 14.692 1.00 89.94 135 LEU A N 1
ATOM 1093 C CA . LEU A 1 135 ? 3.518 0.995 13.801 1.00 89.94 135 LEU A CA 1
ATOM 1094 C C . LEU A 1 135 ? 3.673 1.411 12.343 1.00 89.94 135 LEU A C 1
ATOM 1096 O O . LEU A 1 135 ? 2.997 2.322 11.871 1.00 89.94 135 LEU A O 1
ATOM 1100 N N . GLY A 1 136 ? 4.506 0.667 11.620 1.00 91.00 136 GLY A N 1
ATOM 1101 C CA . GLY A 1 136 ? 4.557 0.718 10.166 1.00 91.00 136 GLY A CA 1
ATOM 1102 C C . GLY A 1 136 ? 3.476 -0.140 9.508 1.00 91.00 136 GLY A C 1
ATOM 1103 O O . GLY A 1 136 ? 2.528 -0.631 10.139 1.00 91.00 136 GLY A O 1
ATOM 1104 N N . PHE A 1 137 ? 3.625 -0.328 8.204 1.00 94.88 137 PHE A N 1
ATOM 1105 C CA . PHE A 1 137 ? 2.847 -1.264 7.402 1.00 94.88 137 PHE A CA 1
ATOM 1106 C C . PHE A 1 137 ? 3.037 -2.707 7.889 1.00 94.88 137 PHE A C 1
ATOM 1108 O O . PHE A 1 137 ? 2.062 -3.405 8.190 1.00 94.88 137 PHE A O 1
ATOM 1115 N N . GLU A 1 138 ? 4.299 -3.115 8.036 1.00 93.56 138 GLU A N 1
ATOM 1116 C CA . GLU A 1 138 ? 4.705 -4.424 8.537 1.00 93.56 138 GLU A CA 1
ATOM 1117 C C . GLU A 1 138 ? 4.495 -4.534 10.055 1.00 93.56 138 GLU A C 1
ATOM 1119 O O . GLU A 1 138 ? 4.928 -3.685 10.835 1.00 93.56 138 GLU A O 1
ATOM 1124 N N . LYS A 1 139 ? 3.822 -5.611 10.475 1.00 90.75 139 LYS A N 1
ATOM 1125 C CA . LYS A 1 139 ? 3.449 -5.867 11.872 1.00 90.75 139 LYS A CA 1
ATOM 1126 C C . LYS A 1 139 ? 3.953 -7.239 12.302 1.00 90.75 139 LYS A C 1
ATOM 1128 O O . LYS A 1 139 ? 3.711 -8.225 11.611 1.00 90.75 139 LYS A O 1
ATOM 1133 N N . ASN A 1 140 ? 4.607 -7.306 13.458 1.00 90.50 140 ASN A N 1
ATOM 1134 C CA . ASN A 1 140 ? 5.073 -8.555 14.059 1.00 90.50 140 ASN A CA 1
ATOM 1135 C C . ASN A 1 140 ? 4.019 -9.194 14.982 1.00 90.50 140 ASN A C 1
ATOM 1137 O O . ASN A 1 140 ? 3.060 -8.551 15.414 1.00 90.50 140 ASN A O 1
ATOM 1141 N N . ASP A 1 141 ? 4.230 -10.457 15.355 1.00 90.75 141 ASP A N 1
ATOM 1142 C CA . ASP A 1 141 ? 3.289 -11.232 16.177 1.00 90.75 141 ASP A CA 1
ATOM 1143 C C . ASP A 1 141 ? 2.953 -10.585 17.525 1.00 90.75 141 ASP A C 1
ATOM 1145 O O . ASP A 1 141 ? 1.830 -10.713 18.021 1.00 90.75 141 ASP A O 1
ATOM 1149 N N . LYS A 1 142 ? 3.916 -9.892 18.146 1.00 92.50 142 LYS A N 1
ATOM 1150 C CA . LYS A 1 142 ? 3.694 -9.206 19.425 1.00 92.50 142 LYS A CA 1
ATOM 1151 C C . LYS A 1 142 ? 2.732 -8.033 19.237 1.00 92.50 142 LYS A C 1
ATOM 1153 O O . LYS A 1 142 ? 1.770 -7.921 19.995 1.00 92.50 142 LYS A O 1
ATOM 1158 N N . GLN A 1 143 ? 2.969 -7.210 18.217 1.00 93.50 143 GLN A N 1
ATOM 1159 C CA . GLN A 1 143 ? 2.098 -6.091 17.854 1.00 93.50 143 GLN A CA 1
ATOM 1160 C C . GLN A 1 143 ? 0.695 -6.594 17.497 1.00 93.50 143 GLN A C 1
ATOM 1162 O O . GLN A 1 143 ? -0.293 -6.053 17.981 1.00 93.50 143 GLN A O 1
ATOM 1167 N N . LEU A 1 144 ? 0.582 -7.687 16.737 1.00 92.88 144 LEU A N 1
ATOM 1168 C CA . LEU A 1 144 ? -0.716 -8.250 16.350 1.00 92.88 144 LEU A CA 1
ATOM 1169 C C . LEU A 1 144 ? -1.537 -8.744 17.539 1.00 92.88 144 LEU A C 1
ATOM 1171 O O . LEU A 1 144 ? -2.741 -8.499 17.595 1.00 92.88 144 LEU A O 1
ATOM 1175 N N . LYS A 1 145 ? -0.898 -9.386 18.521 1.00 93.62 145 LYS A N 1
ATOM 1176 C CA . LYS A 1 145 ? -1.569 -9.798 19.764 1.00 93.62 145 LYS A CA 1
ATOM 1177 C C . LYS A 1 145 ? -2.086 -8.599 20.559 1.00 93.62 145 LYS A C 1
ATOM 1179 O O . LYS A 1 145 ? -3.177 -8.660 21.127 1.00 93.62 145 LYS A O 1
ATOM 1184 N N . GLU A 1 146 ? -1.321 -7.511 20.602 1.00 94.06 146 GLU A N 1
ATOM 1185 C CA . GLU A 1 146 ? -1.744 -6.272 21.255 1.00 94.06 146 GLU A CA 1
ATOM 1186 C C . GLU A 1 146 ? -2.923 -5.614 20.524 1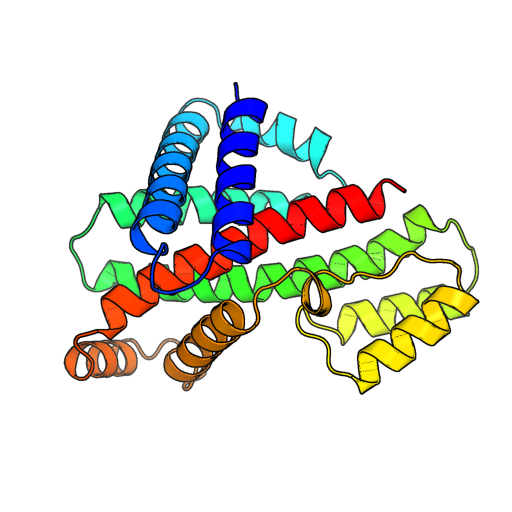.00 94.06 146 GLU A C 1
ATOM 1188 O O . GLU A 1 146 ? -3.904 -5.229 21.167 1.00 94.06 146 GLU A O 1
ATOM 1193 N N . ILE A 1 147 ? -2.859 -5.536 19.193 1.00 95.00 147 ILE A N 1
ATOM 1194 C CA . ILE A 1 147 ? -3.935 -5.012 18.343 1.00 95.00 147 ILE A CA 1
ATOM 1195 C C . ILE A 1 147 ? -5.208 -5.838 18.527 1.00 95.00 147 ILE A C 1
ATOM 1197 O O . ILE A 1 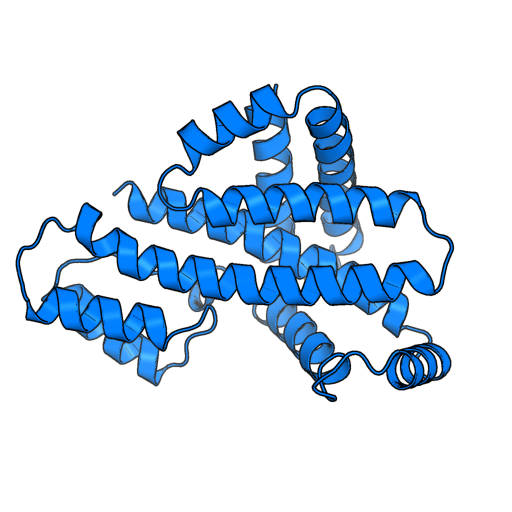147 ? -6.267 -5.267 18.745 1.00 95.00 147 ILE A O 1
ATOM 1201 N N . GLU A 1 148 ? -5.119 -7.170 18.526 1.00 95.06 148 GLU A N 1
ATOM 1202 C CA . GLU A 1 148 ? -6.258 -8.073 18.742 1.00 95.06 148 GLU A CA 1
ATOM 1203 C C . GLU A 1 148 ? -6.979 -7.799 20.067 1.00 95.06 148 GLU A C 1
ATOM 1205 O O . GLU A 1 148 ? -8.209 -7.720 20.125 1.00 95.06 148 GLU A O 1
ATOM 1210 N N . LYS A 1 149 ? -6.209 -7.635 21.145 1.00 95.31 149 LYS A N 1
ATOM 1211 C CA . LYS A 1 149 ? -6.751 -7.340 22.472 1.00 95.31 149 LYS A CA 1
ATOM 1212 C C . LYS A 1 149 ? -7.465 -5.986 22.491 1.00 95.31 149 LYS A C 1
ATOM 1214 O O . LYS A 1 149 ? -8.577 -5.887 23.010 1.00 95.31 149 LYS A O 1
ATOM 1219 N N . ASN A 1 150 ? -6.835 -4.950 21.940 1.00 94.00 150 ASN A N 1
ATOM 1220 C CA . ASN A 1 150 ? -7.378 -3.592 21.961 1.00 94.00 150 ASN A CA 1
ATOM 1221 C C . ASN A 1 150 ? -8.527 -3.399 20.962 1.00 94.00 150 ASN A C 1
ATOM 1223 O O . ASN A 1 150 ? -9.451 -2.650 21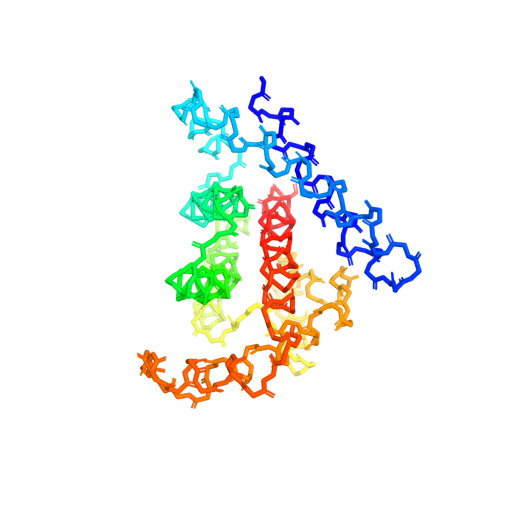.258 1.00 94.00 150 ASN A O 1
ATOM 1227 N N . ALA A 1 151 ? -8.535 -4.127 19.846 1.00 93.44 151 ALA A N 1
ATOM 1228 C CA . ALA A 1 151 ? -9.645 -4.157 18.898 1.00 93.44 151 ALA A CA 1
ATOM 1229 C C . ALA A 1 151 ? -10.939 -4.627 19.560 1.00 93.44 151 ALA A C 1
ATOM 1231 O O . ALA A 1 151 ? -11.982 -4.011 19.373 1.00 93.44 151 ALA A O 1
ATOM 1232 N N . LYS A 1 152 ? -10.862 -5.658 20.413 1.00 91.88 152 LYS A N 1
ATOM 1233 C CA . LYS A 1 152 ? -12.006 -6.117 21.218 1.00 91.88 152 LYS A CA 1
ATOM 1234 C C . LYS A 1 152 ? -12.408 -5.099 22.279 1.00 91.88 152 LYS A C 1
ATOM 1236 O O . LYS A 1 152 ? -13.594 -4.858 22.461 1.00 91.88 152 LYS A O 1
ATOM 1241 N N . LYS A 1 153 ? -11.428 -4.499 22.967 1.00 92.12 153 LYS A N 1
ATOM 1242 C CA . LYS A 1 153 ? -11.677 -3.494 24.015 1.00 92.12 153 LYS A CA 1
ATOM 1243 C C . LYS A 1 153 ? -12.393 -2.258 23.461 1.00 92.12 153 LYS A C 1
ATOM 1245 O O . LYS A 1 153 ? -13.331 -1.775 24.083 1.00 92.12 153 LYS A O 1
ATOM 1250 N N . PHE A 1 154 ? -11.938 -1.752 22.320 1.00 91.69 154 PHE A N 1
ATOM 1251 C CA . PHE A 1 154 ? -12.382 -0.477 21.755 1.00 91.69 154 PHE A CA 1
ATOM 1252 C C . PHE A 1 154 ? -13.299 -0.622 20.533 1.00 91.69 154 PHE A C 1
ATOM 1254 O O . PHE A 1 154 ? -13.678 0.379 19.933 1.00 91.69 154 PHE A O 1
ATOM 1261 N N . ASN A 1 155 ? -13.662 -1.856 20.175 1.00 90.00 155 ASN A N 1
ATOM 1262 C CA . ASN A 1 155 ? -14.575 -2.198 19.087 1.00 90.00 155 ASN A CA 1
ATOM 1263 C C . ASN A 1 155 ? -14.202 -1.567 17.729 1.00 90.00 155 ASN A C 1
ATOM 1265 O O . ASN A 1 155 ? -15.036 -0.944 17.072 1.00 90.00 155 ASN A O 1
ATOM 1269 N N . PHE A 1 156 ? -12.943 -1.719 17.306 1.00 91.44 156 PHE A N 1
ATOM 1270 C CA . PHE A 1 156 ? -12.507 -1.344 15.956 1.00 91.44 156 PHE A CA 1
ATOM 1271 C C . PHE A 1 156 ? -12.187 -2.579 15.107 1.00 91.44 156 PHE A C 1
ATOM 1273 O O . PHE A 1 156 ? -11.717 -3.599 15.618 1.00 91.44 156 PHE A O 1
ATOM 1280 N N . VAL A 1 157 ? -12.425 -2.483 13.797 1.00 91.94 157 VAL A N 1
ATOM 1281 C CA . VAL A 1 157 ? -12.044 -3.524 12.831 1.00 91.94 157 VAL A CA 1
ATOM 1282 C C . VAL A 1 157 ? -10.556 -3.399 12.561 1.00 91.94 157 VAL A C 1
ATOM 1284 O O . VAL A 1 157 ? -10.118 -2.298 12.283 1.00 91.94 157 VAL A O 1
ATOM 1287 N N . LYS A 1 158 ? -9.786 -4.485 12.654 1.00 93.12 158 LYS A N 1
ATOM 1288 C CA . LYS A 1 158 ? -8.322 -4.462 12.502 1.00 93.12 158 LYS A CA 1
ATOM 1289 C C . LYS A 1 158 ? -7.908 -4.433 11.032 1.00 93.12 158 LYS A C 1
ATOM 1291 O O . LYS A 1 158 ? -8.517 -5.119 10.216 1.00 93.12 158 LYS A O 1
ATOM 1296 N N . ASP A 1 159 ? -6.788 -3.776 10.749 1.00 94.69 159 ASP A N 1
ATOM 1297 C CA . ASP A 1 159 ? -6.028 -3.998 9.520 1.00 94.69 159 ASP A CA 1
ATOM 1298 C C . ASP A 1 159 ? -5.358 -5.384 9.551 1.00 94.69 159 ASP A C 1
ATOM 1300 O O . ASP A 1 159 ? -4.488 -5.670 10.380 1.00 94.69 159 ASP A O 1
ATOM 1304 N N . GLU A 1 160 ? -5.781 -6.252 8.636 1.00 94.12 160 GLU A N 1
ATOM 1305 C CA . GLU A 1 160 ? -5.255 -7.604 8.456 1.00 94.12 160 GLU A CA 1
ATOM 1306 C C . GLU A 1 160 ? -4.520 -7.782 7.119 1.00 94.12 160 GLU A C 1
ATOM 1308 O O . GLU A 1 160 ? -4.089 -8.896 6.809 1.00 94.12 160 GLU A O 1
ATOM 1313 N N . TYR A 1 161 ? -4.335 -6.707 6.344 1.00 95.50 161 TYR A N 1
ATOM 1314 C CA . TYR A 1 161 ? -3.815 -6.771 4.980 1.00 95.50 161 TYR A CA 1
ATOM 1315 C C . TYR A 1 161 ? -2.453 -7.455 4.912 1.00 95.50 161 TYR A C 1
ATOM 1317 O O . TYR A 1 161 ? -2.292 -8.468 4.229 1.00 95.50 161 TYR A O 1
ATOM 1325 N N . TYR A 1 162 ? -1.492 -6.948 5.691 1.00 93.56 162 TYR A N 1
ATOM 1326 C CA . TYR A 1 162 ? -0.134 -7.485 5.731 1.00 93.56 162 TYR A CA 1
ATOM 1327 C C . TYR A 1 162 ? -0.130 -8.985 6.049 1.00 93.56 162 TYR A C 1
ATOM 1329 O O . TYR A 1 162 ? 0.603 -9.745 5.433 1.00 93.56 162 TYR A O 1
ATOM 1337 N N . ASN A 1 163 ? -0.964 -9.432 6.990 1.00 90.56 163 ASN A N 1
ATOM 1338 C CA . ASN A 1 163 ? -0.867 -10.785 7.543 1.00 90.56 163 ASN A CA 1
ATOM 1339 C C . ASN A 1 163 ? -1.722 -11.835 6.847 1.00 90.56 163 ASN A C 1
ATOM 1341 O O . ASN A 1 163 ? -1.406 -13.017 6.958 1.00 90.56 163 ASN A O 1
ATOM 1345 N N . LYS A 1 164 ? -2.800 -11.427 6.174 1.00 90.88 164 LYS A N 1
ATOM 1346 C CA . LYS A 1 164 ? -3.756 -12.358 5.562 1.00 90.88 164 LYS A CA 1
ATOM 1347 C C . LYS A 1 164 ? -3.889 -12.213 4.052 1.00 90.88 164 LYS A C 1
ATOM 1349 O O . LYS A 1 164 ? -4.333 -13.162 3.416 1.00 90.88 164 LYS A O 1
ATOM 1354 N N . ILE A 1 165 ? -3.564 -11.048 3.493 1.00 91.88 165 ILE A N 1
ATOM 1355 C CA . ILE A 1 165 ? -3.802 -10.742 2.076 1.00 91.88 165 ILE A CA 1
ATOM 1356 C C . ILE A 1 165 ? -2.488 -10.708 1.300 1.00 91.88 165 ILE A C 1
ATOM 1358 O O . ILE A 1 165 ? -2.403 -11.289 0.222 1.00 91.88 165 ILE A O 1
ATOM 1362 N N . LEU A 1 166 ? -1.465 -10.043 1.841 1.00 92.75 166 LEU A N 1
ATOM 1363 C CA . LEU A 1 166 ? -0.186 -9.885 1.160 1.00 92.75 166 LEU A CA 1
ATOM 1364 C C . LEU A 1 166 ? 0.553 -11.224 1.025 1.00 92.75 166 LEU A C 1
ATOM 1366 O O . LEU A 1 166 ? 0.842 -11.895 2.018 1.00 92.75 166 LEU A O 1
ATOM 1370 N N . ASN A 1 167 ? 0.935 -11.573 -0.204 1.00 91.12 167 ASN A N 1
ATOM 1371 C CA . ASN A 1 167 ? 1.841 -12.687 -0.454 1.00 91.12 167 ASN A CA 1
ATOM 1372 C C . ASN A 1 167 ? 3.215 -12.397 0.174 1.00 91.12 167 ASN A C 1
ATOM 1374 O O . ASN A 1 167 ? 3.885 -11.415 -0.148 1.00 91.12 167 ASN A O 1
ATOM 1378 N N . ARG A 1 168 ? 3.639 -13.268 1.095 1.00 89.56 168 ARG A N 1
ATOM 1379 C CA . ARG A 1 168 ? 4.880 -13.093 1.863 1.00 89.56 168 ARG A CA 1
ATOM 1380 C C . ARG A 1 168 ? 6.140 -13.199 1.019 1.00 89.56 168 ARG A C 1
ATOM 1382 O O . ARG A 1 168 ? 7.114 -12.533 1.340 1.00 89.56 168 ARG A O 1
ATOM 1389 N N . LYS A 1 169 ? 6.119 -14.003 -0.044 1.00 88.31 169 LYS A N 1
ATOM 1390 C CA . LYS A 1 169 ? 7.252 -14.150 -0.962 1.00 88.31 169 LYS A CA 1
ATOM 1391 C C . LYS A 1 169 ? 7.502 -12.838 -1.704 1.00 88.31 169 LYS A C 1
ATOM 1393 O O . LYS A 1 169 ? 8.612 -12.335 -1.653 1.00 88.31 169 LYS A O 1
ATOM 1398 N N . LEU A 1 170 ? 6.441 -12.231 -2.242 1.00 89.75 170 LEU A N 1
ATOM 1399 C CA . LEU A 1 170 ? 6.494 -10.899 -2.856 1.00 89.75 170 LEU A CA 1
ATOM 1400 C C . LEU A 1 170 ? 7.080 -9.851 -1.900 1.00 89.75 170 LEU A C 1
ATOM 1402 O O . LEU A 1 170 ? 7.952 -9.079 -2.277 1.00 89.75 170 LEU A O 1
ATOM 1406 N N . TRP A 1 171 ? 6.603 -9.820 -0.650 1.00 93.06 171 TRP A N 1
ATOM 1407 C CA . TRP A 1 171 ? 7.113 -8.861 0.333 1.00 93.06 171 TRP A CA 1
ATOM 1408 C C . TRP A 1 171 ? 8.582 -9.097 0.685 1.00 93.06 171 TRP A C 1
ATOM 1410 O O . TRP A 1 171 ? 9.330 -8.139 0.853 1.00 93.06 171 TRP A O 1
ATOM 1420 N N . ASN A 1 172 ? 9.005 -10.357 0.788 1.00 90.75 172 ASN A N 1
ATOM 1421 C CA . ASN A 1 172 ? 10.399 -10.683 1.062 1.00 90.75 172 ASN A CA 1
ATOM 1422 C C . ASN A 1 172 ? 11.316 -10.182 -0.058 1.00 90.75 172 ASN A C 1
ATOM 1424 O O . ASN A 1 172 ? 12.314 -9.544 0.263 1.00 90.75 172 ASN A O 1
ATOM 1428 N N . ASP A 1 173 ? 10.940 -10.373 -1.325 1.00 87.69 173 ASP A N 1
ATOM 1429 C CA . ASP A 1 173 ? 11.704 -9.872 -2.477 1.00 87.69 173 ASP A CA 1
ATOM 1430 C C . ASP A 1 173 ? 11.837 -8.333 -2.416 1.00 87.69 173 ASP A C 1
ATOM 1432 O O . ASP A 1 173 ? 12.940 -7.787 -2.518 1.00 87.69 173 ASP A O 1
ATOM 1436 N N . VAL A 1 174 ? 10.742 -7.628 -2.089 1.00 90.88 174 VAL A N 1
ATOM 1437 C CA . VAL A 1 174 ? 10.741 -6.165 -1.879 1.00 90.88 174 VAL A CA 1
ATOM 1438 C C . VAL A 1 174 ? 11.702 -5.759 -0.754 1.00 90.88 174 VAL A C 1
ATOM 1440 O O . VAL A 1 174 ? 12.471 -4.805 -0.901 1.00 90.88 174 VAL A O 1
ATOM 1443 N N . LYS A 1 175 ? 11.701 -6.479 0.375 1.00 91.75 175 LYS A N 1
ATOM 1444 C CA . LYS A 1 175 ? 12.585 -6.194 1.519 1.00 91.75 175 LYS A CA 1
ATOM 1445 C C . LYS A 1 175 ? 14.044 -6.558 1.250 1.00 91.75 175 LYS A C 1
ATOM 1447 O O . LYS A 1 175 ? 14.935 -5.934 1.825 1.00 91.75 175 LYS A O 1
ATOM 1452 N N . GLU A 1 176 ? 14.321 -7.555 0.417 1.00 89.06 176 GLU A N 1
ATOM 1453 C CA . GLU A 1 176 ? 15.683 -7.880 -0.017 1.00 89.06 176 GLU A CA 1
ATOM 1454 C C . GLU A 1 176 ? 16.263 -6.775 -0.899 1.00 89.06 176 GLU A C 1
ATOM 1456 O O . GLU A 1 176 ? 17.408 -6.353 -0.682 1.00 89.06 176 GLU A O 1
ATOM 1461 N N . LEU A 1 177 ? 15.458 -6.232 -1.817 1.00 84.88 177 LEU A N 1
ATOM 1462 C CA . LEU A 1 177 ? 15.870 -5.077 -2.602 1.00 84.88 177 LEU A CA 1
ATOM 1463 C C . LEU A 1 177 ? 16.083 -3.853 -1.710 1.00 84.88 177 LEU A C 1
ATOM 1465 O O . LEU A 1 177 ? 17.144 -3.242 -1.788 1.00 84.88 177 LEU A O 1
ATOM 1469 N N . GLU A 1 178 ? 15.136 -3.528 -0.823 1.00 87.62 178 GLU A N 1
ATOM 1470 C CA . GLU A 1 178 ? 15.254 -2.415 0.132 1.00 87.62 178 GLU A CA 1
ATOM 1471 C C . GLU A 1 178 ? 16.567 -2.493 0.928 1.00 87.62 178 GLU A C 1
ATOM 1473 O O . GLU A 1 178 ? 17.321 -1.519 0.993 1.00 87.62 178 GLU A O 1
ATOM 1478 N N . LYS A 1 179 ? 16.878 -3.673 1.481 1.00 85.88 179 LYS A N 1
ATOM 1479 C CA . LYS A 1 179 ? 18.134 -3.927 2.199 1.00 85.88 179 LYS A CA 1
ATOM 1480 C C . LYS A 1 179 ? 19.363 -3.770 1.325 1.00 85.88 179 LYS A C 1
ATOM 1482 O O . LYS A 1 179 ? 20.417 -3.524 1.882 1.00 85.88 179 LYS A O 1
ATOM 1487 N N . THR A 1 180 ? 19.258 -3.957 0.014 1.00 80.00 180 THR A N 1
ATOM 1488 C CA . THR A 1 180 ? 20.375 -3.810 -0.926 1.00 80.00 180 THR A CA 1
ATOM 1489 C C . THR A 1 180 ? 20.582 -2.345 -1.310 1.00 80.00 180 THR A C 1
ATOM 1491 O O . THR A 1 180 ? 21.713 -1.866 -1.313 1.00 80.00 180 THR A O 1
ATOM 1494 N N . ILE A 1 181 ? 19.502 -1.616 -1.603 1.00 75.50 181 ILE A N 1
ATOM 1495 C CA . ILE A 1 181 ? 19.571 -0.248 -2.140 1.00 75.50 181 ILE A CA 1
ATOM 1496 C C . ILE A 1 181 ? 19.683 0.832 -1.054 1.00 75.50 181 ILE A C 1
ATOM 1498 O O . ILE A 1 181 ? 20.188 1.918 -1.331 1.00 75.50 181 ILE A O 1
ATOM 1502 N N . PHE A 1 182 ? 19.244 0.565 0.183 1.00 73.25 182 PHE A N 1
ATOM 1503 C CA . PHE A 1 182 ? 19.243 1.546 1.283 1.00 73.25 182 PHE A CA 1
ATOM 1504 C C . PHE A 1 182 ? 20.287 1.276 2.376 1.00 73.25 182 PHE A C 1
ATOM 1506 O O . PHE A 1 182 ? 20.146 1.758 3.497 1.00 73.25 182 PHE A O 1
ATOM 1513 N N . ILE A 1 183 ? 21.368 0.553 2.057 1.00 69.56 183 ILE A N 1
ATOM 1514 C CA . ILE A 1 183 ? 22.476 0.293 3.000 1.00 69.56 183 ILE A CA 1
ATOM 1515 C C . ILE A 1 183 ? 23.164 1.589 3.445 1.00 69.56 183 ILE A C 1
ATOM 1517 O O . ILE A 1 183 ? 23.599 1.692 4.593 1.00 69.56 183 ILE A O 1
ATOM 1521 N N . LYS A 1 184 ? 23.275 2.583 2.555 1.00 64.19 184 LYS A N 1
ATOM 1522 C CA . LYS A 1 184 ? 23.903 3.873 2.861 1.00 64.19 184 LYS A CA 1
ATOM 1523 C C . LYS A 1 184 ? 22.843 4.974 3.033 1.00 64.19 184 LYS A C 1
ATOM 1525 O O . LYS A 1 184 ? 21.962 5.075 2.177 1.00 64.19 184 LYS A O 1
ATOM 1530 N N . PRO A 1 185 ? 22.925 5.809 4.094 1.00 52.75 185 PRO A N 1
ATOM 1531 C CA . PRO A 1 185 ? 21.871 6.771 4.432 1.00 52.75 185 PRO A CA 1
ATOM 1532 C C . PRO A 1 185 ? 21.570 7.822 3.363 1.00 52.75 185 PRO A C 1
ATOM 1534 O O . PRO A 1 185 ? 20.428 8.246 3.257 1.00 52.75 185 PRO A O 1
ATOM 1537 N N . ASP A 1 186 ? 22.524 8.201 2.521 1.00 49.84 186 ASP A N 1
ATOM 1538 C CA . ASP A 1 186 ? 22.332 9.316 1.599 1.00 49.84 186 ASP A CA 1
ATOM 1539 C C . ASP A 1 186 ? 22.937 8.991 0.248 1.00 49.84 186 ASP A C 1
ATOM 1541 O O . ASP A 1 186 ? 24.154 8.977 0.125 1.00 49.84 186 ASP A O 1
ATOM 1545 N N . GLY A 1 187 ? 22.070 8.727 -0.736 1.00 50.06 187 GLY A N 1
ATOM 1546 C CA . GLY A 1 187 ? 22.251 9.097 -2.144 1.00 50.06 187 GLY A CA 1
ATOM 1547 C C . GLY A 1 187 ? 23.649 8.974 -2.748 1.00 50.06 187 GLY A C 1
ATOM 1548 O O . GLY A 1 187 ? 23.999 9.802 -3.586 1.00 50.06 187 GLY A O 1
ATOM 1549 N N . ASP A 1 188 ? 24.439 7.984 -2.337 1.00 63.38 188 ASP A N 1
ATOM 1550 C CA . ASP A 1 188 ? 25.774 7.745 -2.863 1.00 63.38 188 ASP A CA 1
ATOM 1551 C C . ASP A 1 188 ? 25.588 7.152 -4.259 1.00 63.38 188 ASP A C 1
ATOM 1553 O O . ASP A 1 188 ? 25.509 5.942 -4.463 1.00 63.38 188 ASP A O 1
ATOM 1557 N N . PHE A 1 189 ? 25.372 8.050 -5.219 1.00 63.31 189 PHE A N 1
ATOM 1558 C CA . PHE A 1 189 ? 25.148 7.720 -6.617 1.00 63.31 189 PHE A CA 1
ATOM 1559 C C . PHE A 1 189 ? 26.294 6.871 -7.163 1.00 63.31 189 PHE A C 1
ATOM 1561 O O . PHE A 1 189 ? 26.056 5.999 -7.992 1.00 63.31 189 PHE A O 1
ATOM 1568 N N . GLU A 1 190 ? 27.511 7.075 -6.656 1.00 67.12 190 GLU A N 1
ATOM 1569 C CA . GLU A 1 190 ? 28.668 6.259 -7.007 1.00 67.12 190 GLU A CA 1
ATOM 1570 C C . GLU A 1 190 ? 28.546 4.844 -6.433 1.00 67.12 190 GLU A C 1
ATOM 1572 O O . GLU A 1 190 ? 28.674 3.888 -7.189 1.00 67.12 190 GLU A O 1
ATOM 1577 N N . TYR A 1 191 ? 28.141 4.681 -5.170 1.00 70.81 191 TYR A N 1
ATOM 1578 C CA . TYR A 1 191 ? 27.812 3.354 -4.622 1.00 70.81 191 TYR A CA 1
ATOM 1579 C C . TYR A 1 191 ? 26.711 2.634 -5.415 1.00 70.81 191 TYR A C 1
ATOM 1581 O O . TYR A 1 191 ? 26.761 1.419 -5.607 1.00 70.81 191 TYR A O 1
ATOM 1589 N N . PHE A 1 192 ? 25.711 3.369 -5.898 1.00 69.12 192 PHE A N 1
ATOM 1590 C CA . PHE A 1 192 ? 24.642 2.774 -6.690 1.00 69.12 192 PHE A CA 1
ATOM 1591 C C . PHE A 1 192 ? 25.092 2.402 -8.117 1.00 69.12 192 PHE A C 1
ATOM 1593 O O . PHE A 1 192 ? 24.731 1.334 -8.612 1.00 69.12 192 PHE A O 1
ATOM 1600 N N . LYS A 1 193 ? 25.928 3.222 -8.769 1.00 69.25 193 LYS A N 1
ATOM 1601 C CA . LYS A 1 193 ? 26.576 2.847 -10.039 1.00 69.25 193 LYS A CA 1
ATOM 1602 C C . LYS A 1 193 ? 27.465 1.621 -9.879 1.00 69.25 193 LYS A C 1
ATOM 1604 O O . LYS A 1 193 ? 27.417 0.733 -10.724 1.00 69.25 193 LYS A O 1
ATOM 1609 N N . GLU A 1 194 ? 28.246 1.567 -8.802 1.00 72.06 194 GLU A N 1
ATOM 1610 C CA . GLU A 1 194 ? 29.064 0.406 -8.454 1.00 72.06 194 GLU A CA 1
ATOM 1611 C C . GLU A 1 194 ? 28.186 -0.843 -8.314 1.00 72.06 194 GLU A C 1
ATOM 1613 O O . GLU A 1 194 ? 28.463 -1.855 -8.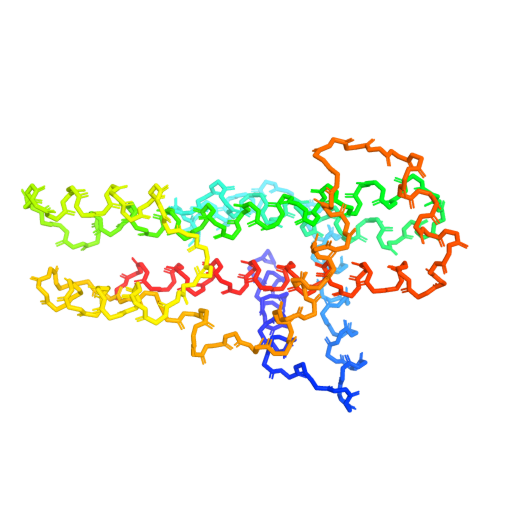955 1.00 72.06 194 GLU A O 1
ATOM 1618 N N . LEU A 1 195 ? 27.075 -0.761 -7.573 1.00 73.44 195 LEU A N 1
ATOM 1619 C CA . LEU A 1 195 ? 26.108 -1.856 -7.445 1.00 73.44 195 LEU A CA 1
ATOM 1620 C C . LEU A 1 195 ? 25.553 -2.327 -8.796 1.00 73.44 195 LEU A C 1
ATOM 1622 O O . LEU A 1 195 ? 25.554 -3.533 -9.045 1.00 73.44 195 LEU A O 1
ATOM 1626 N N . LEU A 1 196 ? 25.115 -1.408 -9.666 1.00 71.00 196 LEU A N 1
ATOM 1627 C CA . LEU A 1 196 ? 24.617 -1.749 -11.005 1.00 71.00 196 LEU A CA 1
ATOM 1628 C C . LEU A 1 196 ? 25.703 -2.379 -11.886 1.00 71.00 196 LEU A C 1
ATOM 1630 O O . LEU A 1 196 ? 25.408 -3.286 -12.651 1.00 71.00 196 LEU A O 1
ATOM 1634 N N . SER A 1 197 ? 26.957 -1.935 -11.769 1.00 67.69 197 SER A N 1
ATOM 1635 C CA . SER A 1 197 ? 28.068 -2.498 -12.550 1.00 67.69 197 SER A CA 1
ATOM 1636 C C . SER A 1 197 ? 28.519 -3.891 -12.099 1.00 67.69 197 SER A C 1
ATOM 1638 O O . SER A 1 197 ? 29.257 -4.553 -12.822 1.00 67.69 197 SER A O 1
ATOM 1640 N N . ILE A 1 198 ? 28.114 -4.323 -10.899 1.00 72.25 198 ILE A N 1
ATOM 1641 C CA . ILE A 1 198 ? 28.520 -5.602 -10.297 1.00 72.25 198 ILE A CA 1
ATOM 1642 C C . ILE A 1 198 ? 27.368 -6.622 -10.317 1.00 72.25 198 ILE A C 1
ATOM 1644 O O . ILE A 1 198 ? 27.612 -7.828 -10.255 1.00 72.25 198 ILE A O 1
ATOM 1648 N N . LYS A 1 199 ? 26.114 -6.160 -10.386 1.00 73.56 199 LYS A N 1
ATOM 1649 C CA . LYS A 1 199 ? 24.914 -7.002 -10.394 1.00 73.56 199 LYS A CA 1
ATOM 1650 C C . LYS A 1 199 ? 24.106 -6.785 -11.672 1.00 73.56 199 LYS A C 1
ATOM 1652 O O . LYS A 1 199 ? 23.216 -5.938 -11.695 1.00 73.56 199 LYS A O 1
ATOM 1657 N N . ASP A 1 200 ? 24.369 -7.613 -12.678 1.00 63.59 200 ASP A N 1
ATOM 1658 C CA . ASP A 1 200 ? 23.701 -7.554 -13.987 1.00 63.59 200 ASP A CA 1
ATOM 1659 C C . ASP A 1 200 ? 22.161 -7.624 -13.887 1.00 63.59 200 ASP A C 1
ATOM 1661 O O . ASP A 1 200 ? 21.461 -6.953 -14.640 1.00 63.59 200 ASP A O 1
ATOM 1665 N N . GLU A 1 201 ? 21.620 -8.365 -12.912 1.00 74.62 201 GLU A N 1
ATOM 1666 C CA . GLU A 1 201 ? 20.167 -8.551 -12.722 1.00 74.62 201 GLU A CA 1
ATOM 1667 C C . GLU A 1 201 ? 19.493 -7.434 -11.890 1.00 74.62 201 GLU A C 1
ATOM 1669 O O . GLU A 1 201 ? 18.268 -7.331 -11.857 1.00 74.62 201 GLU A O 1
ATOM 1674 N N . LEU A 1 202 ? 20.263 -6.544 -11.244 1.00 74.31 202 LEU A N 1
ATOM 1675 C CA . LEU A 1 202 ? 19.718 -5.560 -10.293 1.00 74.31 202 LEU A CA 1
ATOM 1676 C C . LEU A 1 202 ? 18.748 -4.567 -10.951 1.00 74.31 202 LEU A C 1
ATOM 1678 O O . LEU A 1 202 ? 17.799 -4.113 -10.313 1.00 74.31 202 LEU A O 1
ATOM 1682 N N . ALA A 1 203 ? 18.984 -4.223 -12.216 1.00 72.25 203 ALA A N 1
ATOM 1683 C CA . ALA A 1 203 ? 18.117 -3.330 -12.974 1.00 72.25 203 ALA A CA 1
ATOM 1684 C C . ALA A 1 203 ? 16.714 -3.926 -13.181 1.00 72.25 203 ALA A C 1
ATOM 1686 O O . ALA A 1 203 ? 15.711 -3.253 -12.931 1.00 72.25 203 ALA A O 1
ATOM 1687 N N . GLU A 1 204 ? 16.643 -5.192 -13.594 1.00 74.25 204 GLU A N 1
ATOM 1688 C CA . GLU A 1 204 ? 15.381 -5.909 -13.794 1.00 74.25 204 GLU A CA 1
ATOM 1689 C C . GLU A 1 204 ? 14.661 -6.123 -12.458 1.00 74.25 204 GLU A C 1
ATOM 1691 O O . GLU A 1 204 ? 13.466 -5.831 -12.338 1.00 74.25 204 GLU A O 1
ATOM 1696 N N . ASP A 1 205 ? 15.406 -6.517 -11.423 1.00 76.94 205 ASP A N 1
ATOM 1697 C CA . ASP A 1 205 ? 14.887 -6.672 -10.065 1.00 76.94 205 ASP A CA 1
ATOM 1698 C C . ASP A 1 205 ? 14.279 -5.370 -9.538 1.00 76.94 205 ASP A C 1
ATOM 1700 O O . ASP A 1 205 ? 13.212 -5.388 -8.921 1.00 76.94 205 ASP A O 1
ATOM 1704 N N . MET A 1 206 ? 14.911 -4.222 -9.790 1.00 79.88 206 MET A N 1
ATOM 1705 C CA . MET A 1 206 ? 14.382 -2.921 -9.378 1.00 79.88 206 MET A CA 1
ATOM 1706 C C . MET A 1 206 ? 13.043 -2.600 -10.031 1.00 79.88 206 MET A C 1
ATOM 1708 O O . MET A 1 206 ? 12.139 -2.113 -9.352 1.00 79.88 206 MET A O 1
ATOM 1712 N N . VAL A 1 207 ? 12.901 -2.878 -11.325 1.00 80.31 207 VAL A N 1
ATOM 1713 C CA . VAL A 1 207 ? 11.651 -2.642 -12.053 1.00 80.31 207 VAL A CA 1
ATOM 1714 C C . VAL A 1 207 ? 10.539 -3.543 -11.513 1.00 80.31 207 VAL A C 1
ATOM 1716 O O . VAL A 1 207 ? 9.457 -3.056 -11.176 1.00 80.31 207 VAL A O 1
ATOM 1719 N N . ILE A 1 208 ? 10.817 -4.839 -11.350 1.00 80.19 208 ILE A N 1
ATOM 1720 C CA . ILE A 1 208 ? 9.846 -5.815 -10.834 1.00 80.19 208 ILE A CA 1
ATOM 1721 C C . ILE A 1 208 ? 9.412 -5.454 -9.411 1.00 80.19 208 ILE A C 1
ATOM 1723 O O . ILE A 1 208 ? 8.220 -5.465 -9.096 1.00 80.19 208 ILE A O 1
ATOM 1727 N N . ASN A 1 209 ? 10.354 -5.084 -8.548 1.00 84.62 209 ASN A N 1
ATOM 1728 C CA . ASN A 1 209 ? 10.046 -4.698 -7.175 1.00 84.62 209 ASN A CA 1
ATOM 1729 C C . ASN A 1 209 ? 9.343 -3.338 -7.081 1.00 84.62 209 ASN A C 1
ATOM 1731 O O . ASN A 1 209 ? 8.534 -3.133 -6.175 1.00 84.62 209 ASN A O 1
ATOM 1735 N N . LEU A 1 210 ? 9.592 -2.416 -8.016 1.00 88.81 210 LEU A N 1
ATOM 1736 C CA . LEU A 1 210 ? 8.849 -1.160 -8.092 1.00 88.81 210 LEU A CA 1
ATOM 1737 C C . LEU A 1 210 ? 7.388 -1.394 -8.498 1.00 88.81 210 LEU A C 1
ATOM 1739 O O . LEU A 1 210 ? 6.478 -0.792 -7.925 1.00 88.81 210 LEU A O 1
ATOM 1743 N N . TRP A 1 211 ? 7.142 -2.315 -9.429 1.00 88.62 211 TRP A N 1
ATOM 1744 C CA . TRP A 1 211 ? 5.790 -2.781 -9.730 1.00 88.62 211 TRP A CA 1
ATOM 1745 C C . TRP A 1 211 ? 5.130 -3.460 -8.539 1.00 88.62 211 TRP A C 1
ATOM 1747 O O . TRP A 1 211 ? 3.985 -3.145 -8.219 1.00 88.62 211 TRP A O 1
ATOM 1757 N N . ALA A 1 212 ? 5.858 -4.344 -7.859 1.00 90.75 212 ALA A N 1
ATOM 1758 C CA . ALA A 1 212 ? 5.378 -5.031 -6.671 1.00 90.75 212 ALA A CA 1
ATOM 1759 C C . ALA A 1 212 ? 4.914 -4.039 -5.601 1.00 90.75 212 ALA A C 1
ATOM 1761 O O . ALA A 1 212 ? 3.771 -4.101 -5.146 1.00 90.75 212 ALA A O 1
ATOM 1762 N N . ILE A 1 213 ? 5.770 -3.089 -5.221 1.00 94.25 213 ILE A N 1
ATOM 1763 C CA . ILE A 1 213 ? 5.439 -2.131 -4.168 1.00 94.25 213 ILE A CA 1
ATOM 1764 C C . ILE A 1 213 ? 4.329 -1.161 -4.590 1.00 94.25 213 ILE A C 1
ATOM 1766 O O . ILE A 1 213 ? 3.472 -0.826 -3.769 1.00 94.25 213 ILE A O 1
ATOM 1770 N N . LEU A 1 214 ? 4.275 -0.762 -5.865 1.00 96.00 214 LEU A N 1
ATOM 1771 C CA . LEU A 1 214 ? 3.181 0.054 -6.389 1.00 96.00 214 LEU A CA 1
ATOM 1772 C C . LEU A 1 214 ? 1.846 -0.699 -6.330 1.00 96.00 214 LEU A C 1
ATOM 1774 O O . LEU A 1 214 ? 0.858 -0.154 -5.837 1.00 96.00 214 LEU A O 1
ATOM 1778 N N . ALA A 1 215 ? 1.816 -1.958 -6.774 1.00 95.62 215 ALA A N 1
ATOM 1779 C CA . ALA A 1 215 ? 0.630 -2.805 -6.699 1.00 95.62 215 ALA A CA 1
ATOM 1780 C C . ALA A 1 215 ? 0.163 -2.976 -5.245 1.00 95.62 215 ALA A C 1
ATOM 1782 O O . ALA A 1 215 ? -1.035 -2.852 -4.964 1.00 95.62 215 ALA A O 1
ATOM 1783 N N . ILE A 1 216 ? 1.101 -3.197 -4.311 1.00 97.31 216 ILE A N 1
ATOM 1784 C CA . ILE A 1 216 ? 0.824 -3.263 -2.868 1.00 97.31 216 ILE A CA 1
ATOM 1785 C C . ILE A 1 216 ? 0.199 -1.956 -2.384 1.00 97.31 216 ILE A C 1
ATOM 1787 O O . ILE A 1 216 ? -0.823 -2.007 -1.707 1.00 97.31 216 ILE A O 1
ATOM 1791 N N . ALA A 1 217 ? 0.757 -0.801 -2.749 1.00 97.81 217 ALA A N 1
ATOM 1792 C CA . ALA A 1 217 ? 0.242 0.497 -2.324 1.00 97.81 217 ALA A CA 1
ATOM 1793 C C . ALA A 1 217 ? -1.175 0.768 -2.851 1.00 97.81 217 ALA A C 1
ATOM 1795 O O . ALA A 1 217 ? -2.042 1.174 -2.077 1.00 97.81 217 ALA A O 1
ATOM 1796 N N . ILE A 1 218 ? -1.434 0.485 -4.132 1.00 97.94 218 ILE A N 1
ATOM 1797 C CA . ILE A 1 218 ? -2.762 0.627 -4.754 1.00 97.94 218 ILE A CA 1
ATOM 1798 C C . ILE A 1 218 ? -3.786 -0.268 -4.047 1.00 97.94 218 ILE A C 1
ATOM 1800 O O . ILE A 1 218 ? -4.858 0.192 -3.651 1.00 97.94 218 ILE A O 1
ATOM 1804 N N . SER A 1 219 ? -3.444 -1.540 -3.852 1.00 97.56 219 SER A N 1
ATOM 1805 C CA . SER A 1 219 ? -4.353 -2.528 -3.264 1.00 97.56 219 SER A CA 1
ATOM 1806 C C . SER A 1 219 ? -4.584 -2.281 -1.770 1.00 97.56 219 SER A C 1
ATOM 1808 O O . SER A 1 219 ? -5.702 -2.441 -1.281 1.00 97.56 219 SER A O 1
ATOM 1810 N N . TYR A 1 220 ? -3.557 -1.837 -1.042 1.00 98.06 220 TYR A N 1
ATOM 1811 C CA . TYR A 1 220 ? -3.664 -1.505 0.376 1.00 98.06 220 TYR A CA 1
ATOM 1812 C C . TYR A 1 220 ? -4.481 -0.231 0.613 1.00 98.06 220 TYR A C 1
ATOM 1814 O O . TYR A 1 220 ? -5.318 -0.205 1.515 1.00 98.06 220 TYR A O 1
ATOM 1822 N N . LEU A 1 221 ? -4.306 0.801 -0.224 1.00 97.94 221 LEU A N 1
ATOM 1823 C CA . LEU A 1 221 ? -5.150 1.997 -0.203 1.00 97.94 221 LEU A CA 1
ATOM 1824 C C . LEU A 1 221 ? -6.631 1.624 -0.327 1.00 97.94 221 LEU A C 1
ATOM 1826 O O . LEU A 1 221 ? -7.457 2.116 0.446 1.00 97.94 221 LEU A O 1
ATOM 1830 N N . ASP A 1 222 ? -6.963 0.764 -1.291 1.00 97.31 222 ASP A N 1
ATOM 1831 C CA . ASP A 1 222 ? -8.345 0.351 -1.517 1.00 97.31 222 ASP A CA 1
ATOM 1832 C C . ASP A 1 222 ? -8.896 -0.499 -0.370 1.00 97.31 222 ASP A C 1
ATOM 1834 O O . ASP A 1 222 ? -9.980 -0.217 0.142 1.00 97.31 222 ASP A O 1
ATOM 1838 N N . TYR A 1 223 ? -8.099 -1.447 0.127 1.00 97.25 223 TYR A N 1
ATOM 1839 C CA . TYR A 1 223 ? -8.433 -2.234 1.311 1.00 97.25 223 TYR A CA 1
ATOM 1840 C C . TYR A 1 223 ? -8.758 -1.356 2.526 1.00 97.25 223 TYR A C 1
ATOM 1842 O O . TYR A 1 223 ? -9.795 -1.546 3.162 1.00 97.25 223 TYR A O 1
ATOM 1850 N N . LEU A 1 224 ? -7.906 -0.376 2.845 1.00 96.62 224 LEU A N 1
ATOM 1851 C CA . LEU A 1 224 ? -8.140 0.528 3.972 1.00 96.62 224 LEU A CA 1
ATOM 1852 C C . LEU A 1 224 ? -9.364 1.412 3.746 1.00 96.62 224 LEU A C 1
ATOM 1854 O O . LEU A 1 224 ? -10.088 1.716 4.694 1.00 96.62 224 LEU A O 1
ATOM 1858 N N . ASN A 1 225 ? -9.615 1.824 2.504 1.00 95.31 225 ASN A N 1
ATOM 1859 C CA . ASN A 1 225 ? -10.796 2.608 2.180 1.00 95.31 225 ASN A CA 1
ATOM 1860 C C . ASN A 1 225 ? -12.086 1.833 2.462 1.00 95.31 225 ASN A C 1
ATOM 1862 O O . ASN A 1 225 ? -13.009 2.394 3.048 1.00 95.31 225 ASN A O 1
ATOM 1866 N N . GLU A 1 226 ? -12.145 0.554 2.086 1.00 93.75 226 GLU A N 1
ATOM 1867 C CA . GLU A 1 226 ? -13.270 -0.321 2.429 1.00 93.75 226 GLU A CA 1
ATOM 1868 C C . GLU A 1 226 ? -13.349 -0.573 3.938 1.00 93.75 226 GLU A C 1
ATOM 1870 O O . GLU A 1 226 ? -14.414 -0.425 4.534 1.00 93.75 226 GLU A O 1
ATOM 1875 N N . LEU A 1 227 ? -12.214 -0.844 4.586 1.00 93.19 227 LEU A N 1
ATOM 1876 C CA . LEU A 1 227 ? -12.141 -1.076 6.030 1.00 93.19 227 LEU A CA 1
ATOM 1877 C C . LEU A 1 227 ? -12.683 0.111 6.844 1.00 93.19 227 LEU A C 1
ATOM 1879 O O . LEU A 1 227 ? -13.354 -0.067 7.858 1.00 93.19 227 LEU A O 1
ATOM 1883 N N . LEU A 1 228 ? -12.414 1.336 6.386 1.00 90.88 228 LEU A N 1
ATOM 1884 C CA . LEU A 1 228 ? -12.865 2.571 7.025 1.00 90.88 228 LEU A CA 1
ATOM 1885 C C . LEU A 1 228 ? -14.294 2.980 6.636 1.00 90.88 228 LEU A C 1
ATOM 1887 O O . LEU A 1 228 ? -14.789 3.972 7.185 1.00 90.88 228 LEU A O 1
ATOM 1891 N N . LYS A 1 229 ? -14.961 2.299 5.696 1.00 84.38 229 LYS A N 1
ATOM 1892 C CA . LYS A 1 229 ? -16.384 2.548 5.399 1.00 84.38 229 LYS A CA 1
ATOM 1893 C C . LYS A 1 229 ? -17.303 1.946 6.461 1.00 84.38 229 LYS A C 1
ATOM 1895 O O . LYS A 1 229 ? -18.293 2.605 6.781 1.00 84.38 229 LYS A O 1
ATOM 1900 N N . GLY A 1 230 ? -16.898 0.826 7.070 1.00 55.62 230 GLY A N 1
ATOM 1901 C CA . GLY A 1 230 ? -17.696 0.082 8.049 1.00 55.62 230 GLY A CA 1
ATOM 1902 C C . GLY A 1 230 ? -18.752 -0.777 7.376 1.00 55.62 230 GLY A C 1
ATOM 1903 O O . GLY A 1 230 ? -19.653 -0.194 6.735 1.00 55.62 230 GLY A O 1
#

pLDDT: mean 86.69, std 11.33, range [49.84, 98.06]

Sequence (230 aa):
MEKEVWNKLLKSSNELIKNFDKSELINVVKDFSENLVSFSEKYALNRDGFYKYINKTYKKTLLQAINIISSADSVAVIMQLNEGVNDYIILINLFRQLMVTLDSLSSEYWLQLINVTKTSDGEFAKYIINQANSLGFEKNDKQLKEIEKNAKKFNFVKDEYYNKILNRKLWNDVKELEKTIFIKPDGDFEYFKELLSIKDELAEDMVINLWAILAIAISYLDYLNELLKG

Secondary structure (DSSP, 8-state):
-HHHHHHHHHHHHHHHHH---TTTHHHHHHHHHHHHHHHHHHHHH-HHHHHHHHHHHSGGGHHHHHHHHHHHHHHHHHHHH---HHHHHHHHHHHHHHHHHHHHHHHHHHHHHHHHH----HHHHHHHHHHHHH--SS--HHHHHHHHHHHHHHT-----IIIIIS-HHHHHHHHHHHHHHTSSSS--HHHHHHHHHH-TTHHHHHHHHHHHHHHHHHHHHHHHHHHTT-

Organism: NCBI:txid324079

Foldseek 3Di:
DLVVLLVQLLVLLLVQQQPPDPVCNVVSVVSNLVSLLVNLVVCVVCVPVNLVVLCVQLVLLSVLSVLLSVLSNLLNVLVVVPDDLVSVVVLVVSLVSLQVSQQQLQLSLLVLVCVQLVDPDPVSVVVSNVCSVPDGNDDDPVRVVVCVVVCVVSVADDPCCNPPRGDVVLVVLLVVLCCVSPVDPDDPSVVVVVVCVVDVCNVVSSSSSSSSSSSVSSNSSNVSSVSSVD

Radius of gyration: 18.45 Å; chains: 1; bounding box: 47×37×48 Å